Protein AF-A0A9P5JI64-F1 (afdb_monomer)

Solvent-accessible surface area (backbone atoms only — not comparable to full-atom values): 12192 Å² total; per-residue (Å²): 131,84,79,84,71,56,68,50,26,42,29,30,73,53,64,58,86,92,55,65,43,79,38,39,50,39,32,18,35,54,42,48,45,65,72,21,64,36,92,58,79,71,42,67,37,58,53,56,39,87,81,31,90,75,58,47,67,20,29,34,32,47,73,89,44,74,39,49,44,39,65,60,29,49,53,52,31,36,77,68,73,56,31,50,78,46,64,72,90,58,50,76,67,54,51,51,50,37,50,52,51,49,52,52,52,52,53,52,47,51,53,52,50,45,46,46,45,66,76,36,28,60,50,65,40,64,64,46,77,89,68,57,70,49,74,59,61,76,50,60,70,72,59,16,52,52,51,37,54,51,52,33,49,61,55,59,73,39,27,83,87,65,55,62,81,52,57,70,69,57,55,49,50,53,47,48,52,52,50,53,52,49,50,63,68,45,65,88,55,93,42,84,57,100,52,90,65,70,38,65,50,47,22,48,54,47,5,45,52,41,17,59,72,50,47,86,122

Sequence (217 aa):
MLVQYATPTIVRFDNDPHHFGTSVYVNRLEALLAFSNSSHELGSQPGNPKTSPRGKLPYIKLGQEMIPDSLFGYEELIRRDLASELDVGLFAKELGISRAITSLVEEIYLHFVIERFIHFWLVILVLSRANSRYACLLLWLPLRMIIASYVYRLILSRRCALDLERPADEIDSVRRTALDALATWVGHKTHLLAGDPPTRVDTIVFGLIATVHADPR

Mean predicted aligned error: 6.78 Å

Secondary structure (DSSP, 8-state):
----PPPPEEEES-S-TTS--S-HHHHHHHHHHHHTT-SS--EEEE--GGGSTTS-S-EEEETTEEEESHHHHHHHHHHTTSS--SSTT--HHHHHHHHHHHHHHHHHHHHHHHIIIIISHHIIIII--SS--SGGGGS-HHHHHHHHHHHHHHHHTTGGGGTTTS-HHHHHHHHHHHHHHHHHHHTT-SSSSS-SS--HHHHHHHHHHHHHHHS--

Structure (mmCIF, N/CA/C/O backbone):
data_AF-A0A9P5JI64-F1
#
_entry.id   AF-A0A9P5JI64-F1
#
loop_
_atom_site.group_PDB
_atom_site.id
_atom_site.type_symbol
_atom_site.label_atom_id
_atom_site.label_alt_id
_atom_site.label_comp_id
_atom_site.label_asym_id
_atom_site.label_entity_id
_atom_site.label_seq_id
_atom_site.pdbx_PDB_ins_code
_atom_site.Cartn_x
_atom_site.Cartn_y
_atom_site.Cartn_z
_atom_site.occupancy
_atom_site.B_iso_or_equiv
_atom_site.auth_seq_id
_atom_site.auth_comp_id
_atom_site.auth_asym_id
_atom_site.auth_atom_id
_atom_site.pdbx_PDB_model_num
ATOM 1 N N . MET A 1 1 ? -13.043 16.145 29.505 1.00 36.03 1 MET A N 1
ATOM 2 C CA . MET A 1 1 ? -12.734 17.191 28.507 1.00 36.03 1 MET A CA 1
ATOM 3 C C . MET A 1 1 ? -12.461 16.475 27.199 1.00 36.03 1 MET A C 1
ATOM 5 O O . MET A 1 1 ? -11.439 15.812 27.115 1.00 36.03 1 MET A O 1
ATOM 9 N N . LEU A 1 2 ? -13.388 16.516 26.240 1.00 45.06 2 LEU A N 1
ATOM 10 C CA . LEU A 1 2 ? -13.117 16.013 24.892 1.00 45.06 2 LEU A CA 1
ATOM 11 C C . LEU A 1 2 ? -12.136 16.991 24.244 1.00 45.06 2 LEU A C 1
ATOM 13 O O . LEU A 1 2 ? -12.458 18.168 24.083 1.00 45.06 2 LEU A O 1
ATOM 17 N N . VAL A 1 3 ? -10.914 16.536 23.973 1.00 52.34 3 VAL A N 1
ATOM 18 C CA . VAL A 1 3 ? -9.940 17.315 23.209 1.00 52.34 3 VAL A CA 1
ATOM 19 C C . VAL A 1 3 ? -10.525 17.467 21.811 1.00 52.34 3 VAL A C 1
ATOM 21 O O . VAL A 1 3 ? -10.735 16.483 21.110 1.00 52.34 3 VAL A O 1
ATOM 24 N N . GLN A 1 4 ? -10.862 18.696 21.431 1.00 56.56 4 GLN A N 1
ATOM 25 C CA . GLN A 1 4 ? -11.403 18.989 20.111 1.00 56.56 4 GLN A CA 1
ATOM 26 C C . GLN A 1 4 ? -10.239 18.923 19.115 1.00 56.56 4 GLN A C 1
ATOM 28 O O . GLN A 1 4 ? -9.517 19.900 18.912 1.00 56.56 4 GLN A O 1
ATOM 33 N N . TYR A 1 5 ? -9.979 17.732 18.578 1.00 61.91 5 TYR A N 1
ATOM 34 C CA . TYR A 1 5 ? -8.938 17.538 17.577 1.00 61.91 5 TYR A CA 1
ATOM 35 C C . TYR A 1 5 ? -9.346 18.206 16.260 1.00 61.91 5 TYR A C 1
ATOM 37 O O . TYR A 1 5 ? -10.514 18.206 15.874 1.00 61.91 5 TYR A O 1
ATOM 45 N N . ALA A 1 6 ? -8.367 18.796 15.572 1.00 73.31 6 ALA A N 1
ATOM 46 C CA . ALA A 1 6 ? -8.560 19.264 14.205 1.00 73.31 6 ALA A CA 1
ATOM 47 C C . ALA A 1 6 ? -8.927 18.081 13.299 1.00 73.31 6 ALA A C 1
ATOM 49 O O . ALA A 1 6 ? -8.449 16.969 13.516 1.00 73.31 6 ALA A O 1
ATOM 50 N N . THR A 1 7 ? -9.727 18.323 12.264 1.00 81.50 7 THR A N 1
ATOM 51 C CA . THR A 1 7 ? -10.146 17.282 11.322 1.00 81.50 7 THR A CA 1
ATOM 52 C C . THR A 1 7 ? -8.931 16.588 10.685 1.00 81.50 7 THR A C 1
ATOM 54 O O . THR A 1 7 ? -8.093 17.270 10.076 1.00 81.50 7 THR A O 1
ATOM 57 N N . PRO A 1 8 ? -8.800 15.252 10.799 1.00 85.75 8 PRO A N 1
ATOM 58 C CA . PRO A 1 8 ? -7.698 14.528 10.183 1.00 85.75 8 PRO A CA 1
ATOM 59 C C . PRO A 1 8 ? -7.769 14.654 8.658 1.00 85.75 8 PRO A C 1
ATOM 61 O O . PRO A 1 8 ? -8.797 14.399 8.034 1.00 85.75 8 PRO A O 1
ATOM 64 N N . THR A 1 9 ? -6.656 15.068 8.055 1.00 89.00 9 THR A N 1
ATOM 65 C CA . THR A 1 9 ? -6.532 15.226 6.601 1.00 89.00 9 THR A CA 1
ATOM 66 C C . THR A 1 9 ? -5.523 14.229 6.053 1.00 89.00 9 THR A C 1
ATOM 68 O O . THR A 1 9 ? -4.343 14.268 6.411 1.00 89.00 9 THR A O 1
ATOM 71 N N . ILE A 1 10 ? -5.958 13.365 5.144 1.00 88.75 10 ILE A N 1
ATOM 72 C CA . ILE A 1 10 ? -5.099 12.409 4.451 1.00 88.75 10 ILE A CA 1
ATOM 73 C C . ILE A 1 10 ? -4.315 13.145 3.369 1.00 88.75 10 ILE A C 1
ATOM 75 O O . ILE A 1 10 ? -4.868 13.886 2.556 1.00 88.75 10 ILE A O 1
ATOM 79 N N . VAL A 1 11 ? -3.004 12.927 3.342 1.00 88.94 11 VAL A N 1
ATOM 80 C CA . VAL A 1 11 ? -2.136 13.441 2.287 1.00 88.94 11 VAL A CA 1
ATOM 81 C C . VAL A 1 11 ? -1.754 12.321 1.341 1.00 88.94 11 VAL A C 1
ATOM 83 O O . VAL A 1 11 ? -1.116 11.344 1.740 1.00 88.94 11 VAL A O 1
ATOM 86 N N . ARG A 1 12 ? -2.109 12.484 0.068 1.00 86.56 12 ARG A N 1
ATOM 87 C CA . ARG A 1 12 ? -1.961 11.454 -0.967 1.00 86.56 12 ARG A CA 1
ATOM 88 C C . ARG A 1 12 ? -1.448 12.038 -2.286 1.00 86.56 12 ARG A C 1
ATOM 90 O O . ARG A 1 12 ? -1.080 13.206 -2.353 1.00 86.56 12 ARG A O 1
ATOM 97 N N . PHE A 1 13 ? -1.334 11.204 -3.320 1.00 78.50 13 PHE A N 1
ATOM 98 C CA . PHE A 1 13 ? -0.768 11.620 -4.612 1.00 78.50 13 PHE A CA 1
ATOM 99 C C . PHE A 1 13 ? -1.729 12.461 -5.466 1.00 78.50 13 PHE A C 1
ATOM 101 O O . PHE A 1 13 ? -1.265 13.316 -6.215 1.00 78.50 13 PHE A O 1
ATOM 108 N N . ASP A 1 14 ? -3.036 12.221 -5.348 1.00 74.06 14 ASP A N 1
ATOM 109 C CA . ASP A 1 14 ? -4.088 12.849 -6.156 1.00 74.06 14 ASP A CA 1
ATOM 110 C C . ASP A 1 14 ? -5.025 13.685 -5.266 1.00 74.06 14 ASP A C 1
ATOM 112 O O . ASP A 1 14 ? -5.205 13.389 -4.087 1.00 74.06 14 ASP A O 1
ATOM 116 N N . ASN A 1 15 ? -5.648 14.722 -5.810 1.00 68.75 15 ASN A N 1
ATOM 117 C CA . ASN A 1 15 ? -6.584 15.574 -5.086 1.00 68.75 15 ASN A CA 1
ATOM 118 C C . ASN A 1 15 ? -8.028 15.041 -5.096 1.00 68.75 15 ASN A C 1
ATOM 120 O O . ASN A 1 15 ? -8.810 15.479 -4.270 1.00 68.75 15 ASN A O 1
ATOM 124 N N . ASP A 1 16 ? -8.401 14.111 -5.986 1.00 73.50 16 ASP A N 1
ATOM 125 C CA . ASP A 1 16 ? -9.816 13.716 -6.143 1.00 73.50 16 ASP A CA 1
ATOM 126 C C . ASP A 1 16 ? -10.286 12.579 -5.202 1.00 73.50 16 ASP A C 1
ATOM 128 O O . ASP A 1 16 ? -10.061 11.400 -5.515 1.00 73.50 16 ASP A O 1
ATOM 132 N N . PRO A 1 17 ? -10.955 12.877 -4.072 1.00 67.38 17 PRO A N 1
ATOM 133 C CA . PRO A 1 17 ? -11.305 11.882 -3.056 1.00 67.38 17 PRO A CA 1
ATOM 134 C C . PRO 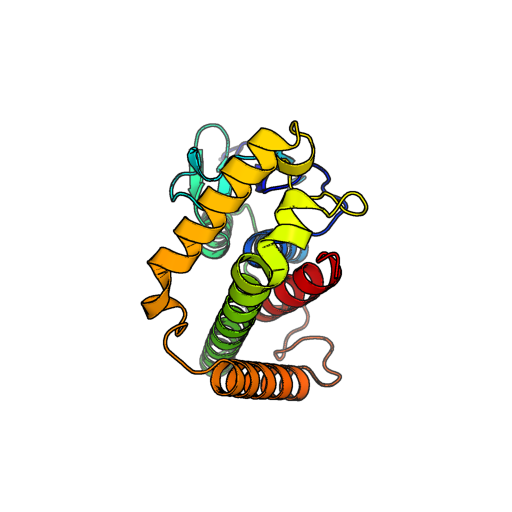A 1 17 ? -12.247 10.777 -3.562 1.00 67.38 17 PRO A C 1
ATOM 136 O O . PRO A 1 17 ? -12.376 9.754 -2.899 1.00 67.38 17 PRO A O 1
ATOM 139 N N . HIS A 1 18 ? -12.881 10.945 -4.726 1.00 72.38 18 HIS A N 1
ATOM 140 C CA . HIS A 1 18 ? -13.782 9.950 -5.310 1.00 72.38 18 HIS A CA 1
ATOM 141 C C . HIS A 1 18 ? -13.063 8.892 -6.156 1.00 72.38 18 HIS A C 1
ATOM 143 O O . HIS A 1 18 ? -13.690 7.930 -6.601 1.00 72.38 18 HIS A O 1
ATOM 149 N N . HIS A 1 19 ? -11.753 9.037 -6.363 1.00 77.31 19 HIS A N 1
ATOM 150 C CA . HIS A 1 19 ? -10.946 8.098 -7.130 1.00 77.31 19 HIS A CA 1
ATOM 151 C C . HIS A 1 19 ? -9.886 7.409 -6.271 1.00 77.31 19 HIS A C 1
ATOM 153 O O . HIS A 1 19 ? -9.184 8.037 -5.473 1.00 77.31 19 HIS A O 1
ATOM 159 N N . PHE A 1 20 ? -9.714 6.108 -6.520 1.00 82.88 20 PHE A N 1
ATOM 160 C CA . PHE A 1 20 ? -8.633 5.326 -5.932 1.00 82.88 20 PHE A CA 1
ATOM 161 C C . PHE A 1 20 ? -7.272 5.763 -6.477 1.00 82.88 20 PHE A C 1
ATOM 163 O O . PHE A 1 20 ? -7.077 5.943 -7.686 1.00 82.88 20 PHE A O 1
ATOM 170 N N . GLY A 1 21 ? -6.305 5.903 -5.576 1.00 78.81 21 GLY A N 1
ATOM 171 C CA . GLY A 1 21 ? -4.933 6.242 -5.913 1.00 78.81 21 GLY A CA 1
ATOM 172 C C . GLY A 1 21 ? -4.168 5.071 -6.533 1.00 78.81 21 GLY A C 1
ATOM 173 O O . GLY A 1 21 ? -4.565 3.910 -6.473 1.00 78.81 21 GLY A O 1
ATOM 174 N N . THR A 1 22 ? -2.990 5.371 -7.079 1.00 80.06 22 THR A N 1
ATOM 175 C CA . THR A 1 22 ? -2.076 4.363 -7.648 1.00 80.06 22 THR A CA 1
ATOM 176 C C . THR A 1 22 ? -1.164 3.710 -6.597 1.00 80.06 22 THR A C 1
ATOM 178 O O . THR A 1 22 ? -0.186 3.051 -6.955 1.00 80.06 22 THR A O 1
ATOM 181 N N . SER A 1 23 ? -1.404 3.954 -5.306 1.00 87.44 23 SER A N 1
ATOM 182 C CA . SER A 1 23 ? -0.599 3.443 -4.192 1.00 87.44 23 SER A CA 1
ATOM 183 C C . SER A 1 23 ? -1.468 2.604 -3.270 1.00 87.44 23 SER A C 1
ATOM 185 O O . SER A 1 23 ? -2.443 3.108 -2.709 1.00 87.44 23 SER A O 1
ATOM 187 N N . VAL A 1 24 ? -1.047 1.359 -3.042 1.00 92.88 24 VAL A N 1
ATOM 188 C CA . VAL A 1 24 ? -1.751 0.416 -2.165 1.00 92.88 24 VAL A CA 1
ATOM 189 C C . VAL A 1 24 ? -1.895 0.967 -0.756 1.00 92.88 24 VAL A C 1
ATOM 191 O O . VAL A 1 24 ? -2.956 0.845 -0.158 1.00 92.88 24 VAL A O 1
ATOM 194 N N . TYR A 1 25 ? -0.868 1.643 -0.245 1.00 93.31 25 TYR A N 1
ATOM 195 C CA . TYR A 1 25 ? -0.891 2.203 1.104 1.00 93.31 25 TYR A CA 1
ATOM 196 C C . TYR A 1 25 ? -1.870 3.372 1.250 1.00 93.31 25 TYR A C 1
ATOM 198 O O . TYR A 1 25 ? -2.452 3.537 2.318 1.00 93.31 25 TYR A O 1
ATOM 206 N N . VAL A 1 26 ? -2.073 4.169 0.190 1.00 91.12 26 VAL A N 1
ATOM 207 C CA . VAL A 1 26 ? -3.071 5.256 0.192 1.00 91.12 26 VAL A CA 1
AT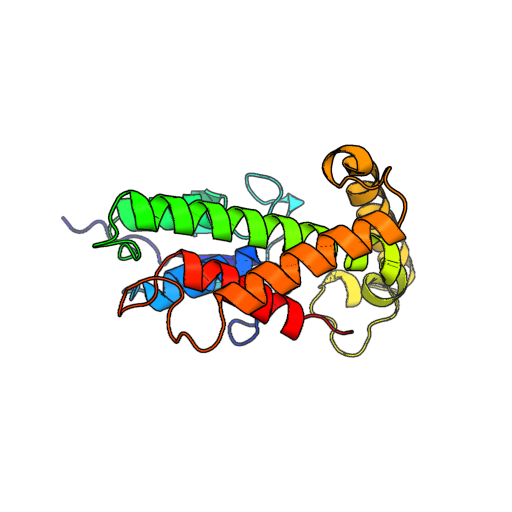OM 208 C C . VAL A 1 26 ? -4.465 4.653 0.278 1.00 91.12 26 VAL A C 1
ATOM 210 O O . VAL A 1 26 ? -5.195 4.952 1.216 1.00 91.12 26 VAL 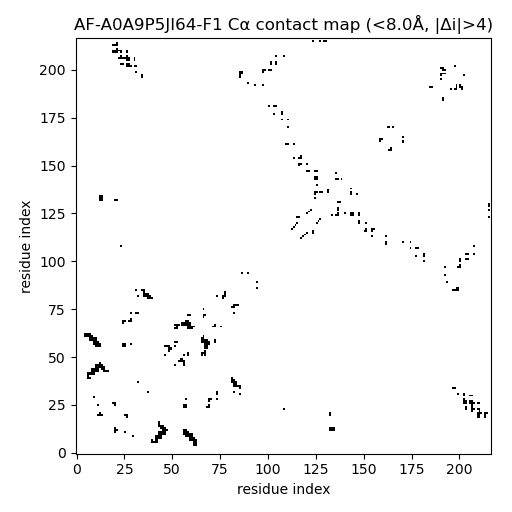A O 1
ATOM 213 N N . ASN A 1 27 ? -4.781 3.742 -0.644 1.00 91.94 27 ASN A N 1
ATOM 214 C CA . ASN A 1 27 ? -6.093 3.100 -0.703 1.00 91.94 27 ASN A CA 1
ATOM 215 C C . ASN A 1 27 ? -6.375 2.279 0.566 1.00 91.94 27 ASN A C 1
ATOM 217 O O . ASN A 1 27 ? -7.501 2.260 1.050 1.00 91.94 27 ASN A O 1
ATOM 221 N N . ARG A 1 28 ? -5.344 1.644 1.145 1.00 94.44 28 ARG A N 1
ATOM 222 C CA . ARG A 1 28 ? -5.436 0.958 2.440 1.00 94.44 28 ARG A CA 1
ATOM 223 C C . ARG A 1 28 ? -5.835 1.923 3.551 1.00 94.44 28 ARG A C 1
ATOM 225 O O . ARG A 1 28 ? -6.732 1.600 4.315 1.00 94.44 28 ARG A O 1
ATOM 232 N N . LEU A 1 29 ? -5.168 3.074 3.670 1.00 92.62 29 LEU A N 1
ATOM 233 C CA . LEU A 1 29 ? -5.477 4.047 4.720 1.00 92.62 29 LEU A CA 1
ATOM 234 C C . LEU A 1 29 ? -6.892 4.615 4.566 1.00 92.62 29 LEU A C 1
ATOM 236 O O . LEU A 1 29 ? -7.616 4.707 5.549 1.00 92.62 29 LEU A O 1
ATOM 240 N N . GLU A 1 30 ? -7.292 4.959 3.343 1.00 90.25 30 GLU A N 1
ATOM 241 C CA . GLU A 1 30 ? -8.653 5.425 3.062 1.00 90.25 30 GLU A CA 1
ATOM 242 C C . GLU A 1 30 ? -9.693 4.360 3.445 1.00 90.25 30 GLU A C 1
ATOM 244 O O . GLU A 1 30 ? -10.667 4.678 4.122 1.00 90.25 30 GLU A O 1
ATOM 249 N N . ALA A 1 31 ? -9.450 3.088 3.108 1.00 91.50 31 ALA A N 1
ATOM 250 C CA . ALA A 1 31 ? -10.330 1.981 3.479 1.00 91.50 31 ALA A CA 1
ATOM 251 C C . ALA A 1 31 ? -10.363 1.716 4.995 1.00 91.50 31 ALA A C 1
ATOM 253 O O . ALA A 1 31 ? -11.441 1.516 5.546 1.00 91.50 31 ALA A O 1
ATOM 254 N N . LEU A 1 32 ? -9.211 1.755 5.680 1.00 92.56 32 LEU A N 1
ATOM 255 C CA . LEU A 1 32 ? -9.132 1.639 7.144 1.00 92.56 32 LEU A CA 1
ATOM 256 C C . LEU A 1 32 ? -10.035 2.673 7.814 1.00 92.56 32 LEU A C 1
ATOM 258 O O . LEU A 1 32 ? -10.818 2.338 8.696 1.00 92.56 32 LEU A O 1
ATOM 262 N N . LEU A 1 33 ? -9.955 3.923 7.362 1.00 89.88 33 LEU A N 1
ATOM 263 C CA . LEU A 1 33 ? -10.722 5.007 7.956 1.00 89.88 33 LEU A CA 1
ATOM 264 C C . LEU A 1 33 ? -12.209 4.916 7.605 1.00 89.88 33 LEU A C 1
ATOM 266 O O . LEU A 1 33 ? -13.042 5.038 8.503 1.00 89.88 33 LEU A O 1
ATOM 270 N N . ALA A 1 34 ? -12.535 4.599 6.348 1.00 88.31 34 ALA A N 1
ATOM 271 C CA . ALA A 1 34 ? -13.909 4.392 5.902 1.00 88.31 34 ALA A CA 1
ATOM 272 C C . ALA A 1 34 ? -14.617 3.273 6.684 1.00 88.31 34 ALA A C 1
ATOM 274 O O . ALA A 1 34 ? -15.764 3.442 7.087 1.00 88.31 34 ALA A O 1
ATOM 275 N N . PHE A 1 35 ? -13.939 2.152 6.943 1.00 88.69 35 PHE A N 1
ATOM 276 C CA . PHE A 1 35 ? -14.519 1.038 7.700 1.00 88.69 35 PHE A CA 1
ATOM 277 C C . PHE A 1 35 ? -14.518 1.266 9.212 1.00 88.69 35 PHE A C 1
ATOM 279 O O . PHE A 1 35 ? -15.343 0.693 9.917 1.00 88.69 35 PHE A O 1
ATOM 286 N N . SER A 1 36 ? -13.638 2.128 9.727 1.00 87.38 36 SER A N 1
ATOM 287 C CA . SER A 1 36 ? -13.554 2.424 11.162 1.00 87.38 36 SER A CA 1
ATOM 288 C C . SER A 1 36 ? -14.683 3.315 11.701 1.00 87.38 36 SER A C 1
ATOM 290 O O . SER A 1 36 ? -14.635 3.698 12.874 1.00 87.38 36 SER A O 1
ATOM 292 N N . ASN A 1 37 ? -15.682 3.658 10.870 1.00 70.12 37 ASN A N 1
ATOM 293 C CA . ASN A 1 37 ? -16.750 4.613 11.185 1.00 70.12 37 ASN A CA 1
ATOM 294 C C . ASN A 1 37 ? -16.194 5.903 11.812 1.00 70.12 37 ASN A C 1
ATOM 296 O O . ASN A 1 37 ? -16.721 6.388 12.815 1.00 70.12 37 ASN A O 1
ATOM 300 N N . SER A 1 38 ? -15.097 6.441 11.260 1.00 65.00 38 SER A N 1
ATOM 301 C CA . SER A 1 38 ? -14.500 7.671 11.780 1.00 65.00 38 SER A CA 1
ATOM 302 C C . SER A 1 38 ? -15.558 8.774 11.796 1.00 65.00 38 SER A C 1
ATOM 304 O O . SER A 1 38 ? -16.123 9.118 10.758 1.00 65.00 38 SER A O 1
ATOM 306 N N . SER A 1 39 ? -15.820 9.340 12.970 1.00 53.34 39 SER A N 1
ATOM 307 C CA . SER A 1 39 ? -16.858 10.348 13.235 1.00 53.34 39 SER A CA 1
ATOM 308 C C . SER A 1 39 ? -16.583 11.717 12.592 1.00 53.34 39 SER A C 1
ATOM 310 O O . SER A 1 39 ? -17.272 12.700 12.872 1.00 53.34 39 SER A O 1
ATOM 312 N N . HIS A 1 40 ? -15.558 11.812 11.746 1.00 57.91 40 HIS A N 1
ATOM 313 C CA . HIS A 1 40 ? -15.064 13.044 11.151 1.00 57.91 40 HIS A CA 1
ATOM 314 C C . HIS A 1 40 ? -15.029 12.926 9.629 1.00 57.91 40 HIS A C 1
ATOM 316 O O . HIS A 1 40 ? -14.577 11.917 9.090 1.00 57.91 40 HIS A O 1
ATOM 322 N N . GLU A 1 41 ? -15.471 13.981 8.938 1.00 64.31 41 GLU A N 1
ATOM 323 C CA . GLU A 1 41 ? -15.280 14.115 7.493 1.00 64.31 41 GLU A CA 1
ATOM 324 C C . GLU A 1 41 ? -13.779 14.128 7.195 1.00 64.31 41 GLU A C 1
ATOM 326 O O . GLU A 1 41 ? -13.068 15.058 7.567 1.00 64.31 41 GLU A O 1
ATOM 331 N N . LEU A 1 42 ? -13.271 13.075 6.562 1.00 71.69 42 LEU A N 1
ATOM 332 C CA . LEU A 1 42 ? -11.857 12.989 6.221 1.00 71.69 42 LEU A CA 1
ATOM 333 C C . LEU A 1 42 ? -11.543 14.000 5.120 1.00 71.69 42 LEU A C 1
ATOM 335 O O . LEU A 1 42 ? -12.043 13.900 4.000 1.00 71.69 42 LEU A O 1
ATOM 339 N N . GLY A 1 43 ? -10.670 14.956 5.428 1.00 76.06 43 GLY A N 1
ATOM 340 C CA . GLY A 1 43 ? -10.089 15.810 4.401 1.00 76.06 43 GLY A CA 1
ATOM 341 C C . GLY A 1 43 ? -9.118 15.006 3.536 1.00 76.06 43 GLY A C 1
ATOM 342 O O . GLY A 1 43 ? -8.414 14.127 4.036 1.00 76.06 43 GLY A O 1
ATOM 343 N N . SER A 1 44 ? -9.010 15.346 2.254 1.00 81.19 44 SER A N 1
ATOM 344 C CA . SER A 1 44 ? -7.951 14.844 1.378 1.00 81.19 44 SER A CA 1
ATOM 345 C C . SER A 1 44 ? -7.213 16.013 0.740 1.00 81.19 44 SER A C 1
ATOM 347 O O . SER A 1 44 ? -7.826 17.013 0.372 1.00 81.19 44 SER A O 1
ATOM 349 N N . GLN A 1 45 ? -5.889 15.909 0.640 1.00 85.06 45 GLN A N 1
ATOM 350 C CA . GLN A 1 45 ? -5.074 16.888 -0.074 1.00 85.06 45 GLN A CA 1
ATOM 351 C C . GLN A 1 45 ? -3.914 16.216 -0.824 1.00 85.06 45 GLN A C 1
ATOM 353 O O . GLN A 1 45 ? -3.336 15.233 -0.338 1.00 85.06 45 GLN A O 1
ATOM 358 N N . PRO A 1 46 ? -3.502 16.766 -1.978 1.00 83.81 46 PRO A N 1
ATOM 359 C CA . PRO A 1 46 ? -2.320 16.311 -2.681 1.00 83.81 46 PRO A CA 1
ATOM 360 C C . PRO A 1 46 ? -1.067 16.688 -1.885 1.00 83.81 46 PRO A C 1
ATOM 362 O O . PRO A 1 46 ? -0.962 17.770 -1.304 1.00 83.81 46 PRO A O 1
ATOM 365 N N . GLY A 1 47 ? -0.081 15.797 -1.875 1.00 83.12 47 GLY A N 1
ATOM 366 C CA . GLY A 1 47 ? 1.201 16.023 -1.223 1.00 83.12 47 GLY A CA 1
ATOM 367 C C . GLY A 1 47 ? 2.390 15.595 -2.060 1.00 83.12 47 GLY A C 1
ATOM 368 O O . GLY A 1 47 ? 2.286 14.838 -3.022 1.00 83.12 47 GLY A O 1
ATOM 369 N N . ASN A 1 48 ? 3.562 16.072 -1.649 1.00 81.44 48 ASN A N 1
ATOM 370 C CA . ASN A 1 48 ? 4.832 15.701 -2.251 1.00 81.44 48 ASN A CA 1
ATOM 371 C C . ASN A 1 48 ? 5.570 14.716 -1.329 1.00 81.44 48 ASN A C 1
ATOM 373 O O . ASN A 1 48 ? 5.826 15.058 -0.171 1.00 81.44 48 ASN A O 1
ATOM 377 N N . PRO A 1 49 ? 5.980 13.526 -1.812 1.00 82.44 49 PRO A N 1
ATOM 378 C CA . PRO A 1 49 ? 6.787 12.604 -1.020 1.00 82.44 49 PRO A CA 1
ATOM 379 C C . PRO A 1 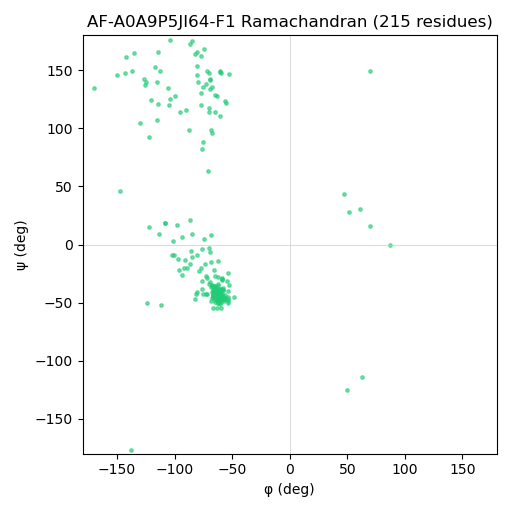49 ? 8.043 13.259 -0.431 1.00 82.44 49 PRO A C 1
ATOM 381 O O . PRO A 1 49 ? 8.390 12.962 0.705 1.00 82.44 49 PRO A O 1
ATOM 384 N N . LYS A 1 50 ? 8.685 14.207 -1.132 1.00 81.75 50 LYS A N 1
ATOM 385 C CA . LYS A 1 50 ? 9.893 14.902 -0.642 1.00 81.75 50 LYS A CA 1
ATOM 386 C C . LYS A 1 50 ? 9.668 15.720 0.630 1.00 81.75 50 LYS A C 1
ATOM 388 O O . LYS A 1 50 ? 10.611 15.913 1.384 1.00 81.75 50 LYS A O 1
ATOM 393 N N . THR A 1 51 ? 8.450 16.209 0.849 1.00 84.50 51 THR A N 1
ATOM 394 C CA . THR A 1 51 ? 8.087 17.012 2.028 1.00 84.50 51 THR A CA 1
ATOM 395 C C . THR A 1 51 ? 7.348 16.189 3.080 1.00 84.50 51 THR A C 1
ATOM 397 O O . THR A 1 51 ? 6.879 16.742 4.069 1.00 84.50 51 THR A O 1
ATOM 400 N N . SER A 1 52 ? 7.182 14.883 2.857 1.00 87.50 52 SER A N 1
ATOM 401 C CA . SER A 1 52 ? 6.548 13.988 3.825 1.00 87.50 52 SER A CA 1
ATOM 402 C C . SER A 1 52 ? 7.541 13.577 4.923 1.00 87.50 52 SER A C 1
ATOM 404 O O . SER A 1 52 ? 8.742 13.496 4.648 1.00 87.50 52 SER A O 1
ATOM 406 N N . PRO A 1 53 ? 7.076 13.225 6.137 1.00 85.12 53 PRO A N 1
ATOM 407 C CA . PRO A 1 53 ? 7.966 12.947 7.272 1.00 85.12 53 PRO A CA 1
ATOM 408 C C . PRO A 1 53 ? 8.971 11.811 7.036 1.00 85.12 53 PRO A C 1
ATOM 410 O O . PRO A 1 53 ? 10.052 11.806 7.616 1.00 85.12 53 PRO A O 1
ATOM 413 N N . ARG A 1 54 ? 8.614 10.829 6.194 1.00 87.75 54 ARG A N 1
ATOM 414 C CA . ARG A 1 54 ? 9.442 9.646 5.885 1.00 87.75 54 ARG A CA 1
ATOM 415 C C . ARG A 1 54 ? 9.763 9.487 4.399 1.00 87.75 54 ARG A C 1
ATOM 417 O O . ARG A 1 54 ? 10.156 8.405 3.966 1.00 87.75 54 ARG A O 1
ATOM 424 N N . GLY A 1 55 ? 9.553 10.523 3.591 1.00 84.25 55 GLY A N 1
ATOM 425 C CA . GLY A 1 55 ? 9.753 10.414 2.144 1.00 84.25 55 GLY A CA 1
ATOM 426 C C . GLY A 1 55 ? 8.714 9.537 1.422 1.00 84.25 55 GLY A C 1
ATOM 427 O O . GLY A 1 55 ? 8.975 9.092 0.304 1.00 84.25 55 GLY A O 1
ATOM 428 N N . LYS A 1 56 ? 7.573 9.229 2.055 1.00 85.56 56 LYS A N 1
ATOM 429 C CA . LYS A 1 56 ? 6.523 8.328 1.559 1.00 85.56 56 LYS A CA 1
ATOM 430 C C . LYS A 1 56 ? 5.128 8.908 1.809 1.00 85.56 56 LYS A C 1
ATOM 432 O O . LYS A 1 56 ? 4.904 9.601 2.797 1.00 85.56 56 LYS A O 1
ATOM 437 N N . LEU A 1 57 ? 4.200 8.571 0.916 1.00 88.19 57 LEU A N 1
ATOM 438 C CA . LEU A 1 57 ? 2.763 8.806 1.069 1.00 88.19 57 LEU A CA 1
ATOM 439 C C . LEU A 1 57 ? 2.047 7.446 1.218 1.00 88.19 57 LEU A C 1
ATOM 441 O O . LEU A 1 57 ? 2.512 6.469 0.619 1.00 88.19 57 LEU A O 1
ATOM 445 N N . PRO A 1 58 ? 0.926 7.366 1.952 1.00 91.75 58 PRO A N 1
ATOM 446 C CA . PRO A 1 58 ? 0.236 8.474 2.612 1.00 91.75 58 PRO A CA 1
ATOM 447 C C . PRO A 1 58 ? 0.869 8.885 3.950 1.00 91.75 58 PRO A C 1
ATOM 449 O O . PRO A 1 58 ? 1.676 8.159 4.533 1.00 91.75 58 PRO A O 1
ATOM 452 N N . TYR A 1 59 ? 0.469 10.059 4.433 1.00 92.25 59 TYR A N 1
ATOM 453 C CA . TYR A 1 59 ? 0.591 10.466 5.835 1.00 92.25 59 TYR A CA 1
ATOM 454 C C . TYR A 1 59 ? -0.650 11.273 6.234 1.00 92.25 59 TYR A C 1
ATOM 456 O O . TYR A 1 59 ? -1.375 11.766 5.368 1.00 92.25 59 TYR A O 1
ATOM 464 N N . ILE A 1 60 ? -0.897 11.406 7.531 1.00 91.62 60 ILE A N 1
ATOM 465 C CA . ILE A 1 60 ? -2.059 12.113 8.076 1.00 91.62 60 ILE A CA 1
ATOM 466 C C . ILE A 1 60 ? -1.592 13.453 8.635 1.00 91.62 60 ILE A C 1
ATOM 468 O O . ILE A 1 60 ? -0.582 13.514 9.338 1.00 91.62 60 ILE A O 1
ATOM 472 N N . LYS A 1 61 ? -2.314 14.532 8.332 1.00 91.31 61 LYS A N 1
ATOM 473 C CA . LYS A 1 61 ? -2.163 15.812 9.027 1.00 91.31 61 LYS A CA 1
ATOM 474 C C . LYS A 1 61 ? -3.254 15.973 10.069 1.00 91.31 61 LYS A C 1
ATOM 476 O O . LYS A 1 61 ? -4.435 15.886 9.737 1.00 91.31 61 LYS A O 1
ATOM 481 N N . LEU A 1 62 ? -2.845 16.270 11.296 1.00 89.25 62 LEU A N 1
ATOM 482 C CA . LEU A 1 62 ? -3.732 16.641 12.391 1.00 89.25 62 LEU A CA 1
ATOM 483 C C . LEU A 1 62 ? -3.302 18.023 12.898 1.00 89.25 62 LEU A C 1
ATOM 485 O O . LEU A 1 62 ? -2.369 18.160 13.689 1.00 89.25 62 LEU A O 1
ATOM 489 N N . GLY A 1 63 ? -3.919 19.077 12.360 1.00 86.69 63 GLY A N 1
ATOM 490 C CA . GLY A 1 63 ? -3.443 20.447 12.565 1.00 86.69 63 GLY A CA 1
ATOM 491 C C . GLY A 1 63 ? -2.035 20.650 11.988 1.00 86.69 63 GLY A C 1
ATOM 492 O O . GLY A 1 63 ? -1.850 20.593 10.774 1.00 86.69 63 GLY A O 1
ATOM 493 N N . GLN A 1 64 ? -1.048 20.896 12.856 1.00 86.69 64 GLN A N 1
ATOM 494 C CA . GLN A 1 64 ? 0.367 21.065 12.476 1.00 86.69 64 GLN A CA 1
ATOM 495 C C . GLN A 1 64 ? 1.166 19.753 12.504 1.00 86.69 64 GLN A C 1
ATOM 497 O O . GLN A 1 64 ? 2.281 19.693 11.987 1.00 86.69 64 GLN A O 1
ATOM 502 N N . GLU A 1 65 ? 0.621 18.701 13.112 1.00 91.44 65 GLU A N 1
ATOM 503 C CA . GLU A 1 65 ? 1.307 17.421 13.234 1.00 91.44 65 GLU A CA 1
ATOM 504 C C . GLU A 1 65 ? 1.205 16.620 11.934 1.00 91.44 65 GLU A C 1
ATOM 506 O O . GLU A 1 65 ? 0.150 16.571 11.298 1.00 91.44 65 GLU A O 1
ATOM 511 N N . MET A 1 66 ? 2.304 15.965 11.554 1.00 92.69 66 MET A N 1
ATOM 512 C CA . MET A 1 66 ? 2.358 15.058 10.411 1.00 92.69 66 MET A CA 1
ATOM 513 C C . MET A 1 66 ? 2.657 13.640 10.894 1.00 92.69 66 MET A C 1
ATOM 515 O O . MET A 1 66 ? 3.793 13.325 11.254 1.00 92.69 66 MET A O 1
ATOM 519 N N . ILE A 1 67 ? 1.647 12.777 10.864 1.00 92.31 67 ILE A N 1
ATOM 520 C CA . ILE A 1 67 ? 1.733 11.394 11.327 1.00 92.31 67 ILE A CA 1
ATOM 521 C C . ILE A 1 67 ? 2.037 10.498 10.117 1.00 92.31 67 ILE A C 1
ATOM 523 O O . ILE A 1 67 ? 1.225 10.430 9.191 1.00 92.31 67 ILE A O 1
ATOM 527 N N . PRO A 1 68 ? 3.212 9.847 10.060 1.00 91.69 68 PRO A N 1
ATOM 528 C CA . PRO A 1 68 ? 3.625 9.074 8.896 1.00 91.69 68 PRO A CA 1
ATOM 529 C C . PRO A 1 68 ? 2.932 7.713 8.808 1.00 91.69 68 PRO A C 1
ATOM 531 O O . PRO A 1 68 ? 2.540 7.156 9.827 1.00 91.69 68 PRO A O 1
ATOM 534 N N . ASP A 1 69 ? 2.981 7.127 7.606 1.00 87.38 69 ASP A N 1
ATOM 535 C CA . ASP A 1 69 ? 2.587 5.740 7.317 1.00 87.38 69 ASP A CA 1
ATOM 536 C C . ASP A 1 69 ? 1.073 5.488 7.417 1.00 87.38 69 ASP A C 1
ATOM 538 O O . ASP A 1 69 ? 0.354 6.115 8.190 1.00 87.38 69 ASP A O 1
ATOM 542 N N . SER A 1 70 ? 0.580 4.549 6.613 1.00 89.12 70 SER A N 1
ATOM 543 C CA . SER A 1 70 ? -0.818 4.127 6.650 1.00 89.12 70 SER A CA 1
ATOM 544 C C . SER A 1 70 ? -1.192 3.421 7.955 1.00 89.12 70 SER A C 1
ATOM 546 O O . SER A 1 70 ? -2.232 3.724 8.527 1.00 89.12 70 SER A O 1
ATOM 548 N N . LEU A 1 71 ? -0.369 2.488 8.447 1.00 91.50 71 LEU A N 1
ATOM 549 C CA . LEU A 1 71 ? -0.748 1.670 9.603 1.00 91.50 71 LEU A CA 1
ATOM 550 C C . LEU A 1 71 ? -0.482 2.415 10.910 1.00 91.50 71 LEU A C 1
ATOM 552 O O . LEU A 1 71 ? -1.360 2.497 11.760 1.00 91.50 71 LEU A O 1
ATOM 556 N N . PHE A 1 72 ? 0.704 3.015 11.034 1.00 92.88 72 PHE A N 1
ATOM 557 C CA . PHE A 1 72 ? 1.043 3.819 12.208 1.00 92.88 72 PHE A CA 1
ATOM 558 C C . PHE A 1 72 ? 0.124 5.039 12.337 1.00 92.88 72 PHE A C 1
ATOM 560 O O . PHE A 1 72 ? -0.323 5.350 13.438 1.00 92.88 72 PHE A O 1
ATOM 567 N N . GLY A 1 73 ? -0.198 5.699 11.216 1.00 91.38 73 GLY A N 1
ATOM 568 C CA . GLY A 1 73 ? -1.168 6.788 11.190 1.00 91.38 73 GLY A CA 1
ATOM 569 C C . GLY A 1 73 ? -2.537 6.363 11.710 1.00 91.38 73 GLY A C 1
ATOM 570 O O . GLY A 1 73 ? -3.100 7.034 12.569 1.00 91.38 73 GLY A O 1
ATOM 571 N N . TYR A 1 74 ? -3.041 5.224 11.244 1.00 92.94 74 TYR A N 1
ATOM 572 C CA . TYR A 1 74 ? -4.311 4.674 11.705 1.00 92.94 74 TYR A CA 1
ATOM 573 C C . TYR A 1 74 ? -4.291 4.282 13.195 1.00 92.94 74 TYR A C 1
ATOM 575 O O . TYR A 1 74 ? -5.202 4.642 13.935 1.00 92.94 74 TYR A O 1
ATOM 583 N N . GLU A 1 75 ? -3.227 3.630 13.672 1.00 93.62 75 GLU A N 1
ATOM 584 C CA . GLU A 1 75 ? -3.070 3.299 15.096 1.00 93.62 75 GLU A CA 1
ATOM 585 C C . GLU A 1 75 ? -3.047 4.538 15.991 1.00 93.62 75 GLU A C 1
ATOM 587 O O . GLU A 1 75 ? -3.606 4.523 17.086 1.00 93.62 75 GLU A O 1
ATOM 592 N N . GLU A 1 76 ? -2.414 5.619 15.541 1.00 92.62 76 GLU A N 1
ATOM 593 C CA . GLU A 1 76 ? -2.398 6.874 16.287 1.00 92.62 76 GLU A CA 1
ATOM 594 C C . GLU A 1 76 ? -3.790 7.514 16.357 1.00 92.62 76 GLU A C 1
ATOM 596 O O . GLU A 1 76 ? -4.154 8.071 17.392 1.00 92.62 76 GLU A O 1
ATOM 601 N N . LEU A 1 77 ? -4.598 7.389 15.301 1.00 90.81 77 LEU A N 1
ATOM 602 C CA . LEU A 1 77 ? -5.992 7.831 15.334 1.00 90.81 77 LEU A CA 1
ATOM 603 C C . LEU A 1 77 ? -6.839 6.995 16.298 1.00 90.81 77 LEU A C 1
ATOM 605 O O . LEU A 1 77 ? -7.634 7.575 17.032 1.00 90.81 77 LEU A O 1
ATOM 609 N N . ILE A 1 78 ? -6.624 5.677 16.374 1.00 92.31 78 ILE A N 1
ATOM 610 C CA . ILE A 1 78 ? -7.281 4.826 17.380 1.00 92.31 78 ILE A CA 1
ATOM 611 C C . ILE A 1 78 ? -6.899 5.272 18.797 1.00 92.31 78 ILE A C 1
ATOM 613 O O . ILE A 1 78 ? -7.770 5.466 19.640 1.00 92.31 78 ILE A O 1
ATOM 617 N N . ARG A 1 79 ? -5.605 5.499 19.070 1.00 92.44 79 ARG A N 1
ATOM 618 C CA . ARG A 1 79 ? -5.136 5.957 20.396 1.00 92.44 79 ARG A CA 1
ATOM 619 C C . ARG A 1 79 ? -5.753 7.290 20.822 1.00 92.44 79 ARG A C 1
ATOM 621 O O . ARG A 1 79 ? -5.868 7.545 22.018 1.00 92.44 79 ARG A O 1
ATOM 628 N N . ARG A 1 80 ? -6.111 8.138 19.856 1.00 89.69 80 ARG A N 1
ATOM 629 C CA . ARG A 1 80 ? -6.731 9.453 20.073 1.00 89.69 80 ARG A CA 1
ATOM 630 C C . ARG A 1 80 ? -8.258 9.423 20.031 1.00 89.69 80 ARG A C 1
ATOM 632 O O . ARG A 1 80 ? -8.857 10.492 20.090 1.00 89.69 80 ARG A O 1
ATOM 639 N N . ASP A 1 81 ? -8.865 8.239 19.941 1.00 88.50 81 ASP A N 1
ATOM 640 C CA . ASP A 1 81 ? -10.320 8.052 19.862 1.00 88.50 81 ASP A CA 1
ATOM 641 C C . ASP A 1 81 ? -10.949 8.719 18.618 1.00 88.50 81 ASP A C 1
ATOM 643 O O . ASP A 1 81 ? -12.082 9.191 18.627 1.00 88.50 81 ASP A O 1
ATOM 647 N N . LEU A 1 82 ? -10.180 8.789 17.523 1.00 87.56 82 LEU A N 1
ATOM 648 C CA . LEU A 1 82 ? -10.588 9.372 16.235 1.00 87.56 82 LEU A CA 1
ATOM 649 C C . LEU A 1 82 ? -10.955 8.308 15.185 1.00 87.56 82 LEU A C 1
ATOM 651 O O . LEU A 1 82 ? -11.448 8.649 14.109 1.00 87.56 82 LEU A O 1
ATOM 655 N N . ALA A 1 83 ? -10.694 7.032 15.474 1.00 90.00 83 ALA A N 1
ATOM 656 C CA . ALA A 1 83 ? -11.036 5.891 14.632 1.00 90.00 83 ALA A CA 1
ATOM 657 C C . ALA A 1 83 ? -11.282 4.645 15.496 1.00 90.00 83 ALA A C 1
ATOM 659 O O . ALA A 1 83 ? -10.611 4.449 16.509 1.00 90.00 83 ALA A O 1
ATOM 660 N N . SER A 1 84 ? -12.208 3.783 15.078 1.00 90.94 84 SER A N 1
ATOM 661 C CA . SER A 1 84 ? -12.457 2.497 15.745 1.00 90.94 84 SER A CA 1
ATOM 662 C C . SER A 1 84 ? -11.432 1.448 15.316 1.00 90.94 84 SER A C 1
ATOM 664 O O . SER A 1 84 ? -11.028 1.435 14.154 1.00 90.94 84 SER A O 1
ATOM 666 N N . GLU A 1 85 ? -11.051 0.540 16.216 1.00 91.81 85 GLU A N 1
ATOM 667 C CA . GLU A 1 85 ? -10.246 -0.645 15.882 1.00 91.81 85 GLU A CA 1
ATOM 668 C C . GLU A 1 85 ? -11.059 -1.640 15.033 1.00 91.81 85 GLU A C 1
ATOM 670 O O . GLU A 1 85 ? -12.200 -1.947 15.374 1.00 91.81 85 GLU A O 1
ATOM 675 N N . LEU A 1 86 ? -10.468 -2.158 13.949 1.00 91.31 86 LEU A N 1
ATOM 676 C CA . LEU A 1 86 ? -11.124 -3.108 13.036 1.00 91.31 86 LEU A CA 1
ATOM 677 C C . LEU A 1 86 ? -10.850 -4.575 13.371 1.00 91.31 86 LEU A C 1
ATOM 679 O O . LEU A 1 86 ? -11.670 -5.432 13.063 1.00 91.31 86 LEU A O 1
ATOM 683 N N . ASP A 1 87 ? -9.722 -4.886 14.011 1.00 90.88 87 ASP A N 1
ATOM 684 C CA . ASP A 1 87 ? -9.353 -6.274 14.335 1.00 90.88 87 ASP A CA 1
ATOM 685 C C . ASP A 1 87 ? -9.955 -6.749 15.680 1.00 90.88 87 ASP A C 1
ATOM 687 O O . ASP A 1 87 ? -9.466 -7.692 16.310 1.00 90.88 87 ASP A O 1
ATOM 691 N N . VAL A 1 88 ? -11.026 -6.096 16.150 1.00 88.19 88 VAL A N 1
ATOM 692 C CA . VAL A 1 88 ? -11.713 -6.455 17.399 1.00 88.19 88 VAL A CA 1
ATOM 693 C C . VAL A 1 88 ? -12.344 -7.841 17.267 1.00 88.19 88 VAL A C 1
ATOM 695 O O . VAL A 1 88 ? -13.098 -8.112 16.339 1.00 88.19 88 VAL A O 1
ATOM 698 N N . GLY A 1 89 ? -12.064 -8.721 18.230 1.00 85.19 89 GLY A N 1
ATOM 699 C CA . GLY A 1 89 ? -12.620 -10.079 18.261 1.00 85.19 89 GLY A CA 1
ATOM 700 C C . GLY A 1 89 ? -11.812 -11.122 17.485 1.00 85.19 89 GLY A C 1
ATOM 701 O O . GLY A 1 89 ? -12.173 -12.297 17.518 1.00 85.19 89 GLY A O 1
ATOM 702 N N . LEU A 1 90 ? -10.700 -10.736 16.848 1.00 89.12 90 LEU A N 1
ATOM 703 C CA . LEU A 1 90 ? -9.751 -11.689 16.274 1.00 89.12 90 LEU A CA 1
ATOM 704 C C . LEU A 1 90 ? -8.907 -12.347 17.376 1.00 89.12 90 LEU A C 1
ATOM 706 O O . LEU A 1 90 ? -8.389 -11.669 18.267 1.00 89.12 90 LEU A O 1
ATOM 710 N N . PHE A 1 91 ? -8.718 -13.668 17.306 1.00 89.50 91 PHE A N 1
ATOM 711 C CA . PHE A 1 91 ? -7.781 -14.367 18.182 1.00 89.50 91 PHE A CA 1
ATOM 712 C C . PHE A 1 91 ? -6.370 -14.349 17.579 1.00 89.50 91 PHE A C 1
ATOM 714 O O . PHE A 1 91 ? -6.130 -13.948 16.437 1.00 89.50 91 PHE A O 1
ATOM 721 N N . ALA A 1 92 ? -5.391 -14.813 18.360 1.00 92.62 92 ALA A N 1
ATOM 722 C CA . ALA A 1 92 ? -3.984 -14.822 17.958 1.00 92.62 92 ALA A CA 1
ATOM 723 C C . ALA A 1 92 ? -3.738 -15.533 16.612 1.00 92.62 92 ALA A C 1
ATOM 725 O O . ALA A 1 92 ? -2.841 -15.148 15.861 1.00 92.62 92 ALA A O 1
ATOM 726 N N . LYS A 1 93 ? -4.549 -16.549 16.285 1.00 92.62 93 LYS A N 1
ATOM 727 C CA . LYS A 1 93 ? -4.464 -17.268 15.011 1.00 92.62 93 LYS A CA 1
ATOM 728 C C . LYS A 1 93 ? -4.894 -16.385 13.839 1.00 92.62 93 LYS A C 1
ATOM 730 O O . LYS A 1 93 ? -4.165 -16.314 12.852 1.00 92.62 93 LYS A O 1
ATOM 735 N N . GLU A 1 94 ? -6.037 -15.710 13.933 1.00 92.25 94 GLU A N 1
ATOM 736 C CA . GLU A 1 94 ? -6.531 -14.816 12.883 1.00 92.25 94 GLU A CA 1
ATOM 737 C C . GLU A 1 94 ? -5.605 -13.614 12.695 1.00 92.25 94 GLU A C 1
ATOM 739 O O . GLU A 1 94 ? -5.320 -13.244 11.560 1.00 92.25 94 GLU A O 1
ATOM 744 N N . LEU A 1 95 ? -5.050 -13.065 13.780 1.00 92.06 95 LEU A N 1
ATOM 745 C CA . LEU A 1 95 ? -4.041 -12.002 13.709 1.00 92.06 95 LEU A CA 1
ATOM 746 C C . LEU A 1 95 ? -2.764 -12.469 12.993 1.00 92.06 95 LEU A C 1
ATOM 748 O O . LEU A 1 95 ? -2.211 -11.747 12.161 1.00 92.06 95 LEU A O 1
ATOM 752 N N . GLY A 1 96 ? -2.318 -13.701 13.258 1.00 94.56 96 GLY A N 1
ATOM 753 C CA . GLY A 1 96 ? -1.199 -14.312 12.538 1.00 94.56 96 GLY A CA 1
ATOM 754 C C . GLY A 1 96 ? -1.476 -14.455 11.038 1.00 94.56 96 GLY A C 1
ATOM 755 O O . GLY A 1 96 ? -0.633 -14.098 10.214 1.00 94.56 96 GLY A O 1
ATOM 756 N N . ILE A 1 97 ? -2.680 -14.907 10.675 1.00 94.38 97 ILE A N 1
ATOM 757 C CA . ILE A 1 97 ? -3.119 -15.022 9.276 1.00 94.38 97 ILE A CA 1
ATOM 758 C C . ILE A 1 97 ? -3.213 -13.635 8.620 1.00 94.38 97 ILE A C 1
ATOM 760 O O . ILE A 1 97 ? -2.700 -13.448 7.517 1.00 94.38 97 ILE A O 1
ATOM 764 N N . SER A 1 98 ? -3.792 -12.646 9.308 1.00 93.69 98 SER A N 1
ATOM 765 C CA . SER A 1 98 ? -3.871 -11.245 8.868 1.00 93.69 98 SER A CA 1
ATOM 766 C C . SER A 1 98 ? -2.488 -10.698 8.512 1.00 93.69 98 SER A C 1
ATOM 768 O O . SER A 1 98 ? -2.288 -10.114 7.439 1.00 93.69 98 SER A O 1
ATOM 770 N N . ARG A 1 99 ? -1.488 -10.959 9.367 1.00 95.44 99 ARG A N 1
ATOM 771 C CA . ARG A 1 99 ? -0.105 -10.548 9.112 1.00 95.44 99 ARG A CA 1
ATOM 772 C C . ARG A 1 99 ? 0.496 -11.257 7.900 1.00 95.44 99 ARG A C 1
ATOM 774 O O . ARG A 1 99 ? 1.119 -10.585 7.082 1.00 95.44 99 ARG A O 1
ATOM 781 N N . ALA A 1 100 ? 0.291 -12.567 7.767 1.00 96.12 100 ALA A N 1
ATOM 782 C CA . ALA A 1 100 ? 0.802 -13.341 6.636 1.00 96.12 100 ALA A CA 1
ATOM 783 C C . ALA A 1 100 ? 0.230 -12.851 5.295 1.00 96.12 100 ALA A C 1
ATOM 785 O O . ALA A 1 100 ? 0.985 -12.602 4.357 1.00 96.12 100 ALA A O 1
ATOM 786 N N . ILE A 1 101 ? -1.086 -12.626 5.225 1.00 95.62 101 ILE A N 1
ATOM 787 C CA . ILE A 1 101 ? -1.744 -12.092 4.023 1.00 95.62 101 ILE A CA 1
ATOM 788 C C . ILE A 1 101 ? -1.260 -10.672 3.733 1.00 95.62 101 ILE A C 1
ATOM 790 O O . ILE A 1 101 ? -0.977 -10.347 2.585 1.00 95.62 101 ILE A O 1
ATOM 794 N N . THR A 1 102 ? -1.117 -9.829 4.761 1.00 95.31 102 THR A N 1
ATOM 795 C CA . THR A 1 102 ? -0.573 -8.473 4.591 1.00 95.31 102 THR A CA 1
ATOM 796 C C . THR A 1 102 ? 0.814 -8.518 3.948 1.00 95.31 102 THR A C 1
ATOM 798 O O . THR A 1 102 ? 1.063 -7.777 3.002 1.00 95.31 102 THR A O 1
ATOM 801 N N . SER A 1 103 ? 1.699 -9.402 4.417 1.00 95.06 103 SER A N 1
ATOM 802 C CA . SER A 1 103 ? 3.036 -9.570 3.839 1.00 95.06 103 SER A CA 1
ATOM 803 C C . SER A 1 103 ? 2.991 -10.072 2.394 1.00 95.06 103 SER A C 1
ATOM 805 O O . SER A 1 103 ? 3.693 -9.518 1.553 1.00 95.06 103 SER A O 1
ATOM 807 N N . LEU A 1 104 ? 2.119 -11.039 2.085 1.00 95.75 104 LEU A N 1
ATOM 808 C CA . LEU A 1 104 ? 1.914 -11.528 0.718 1.00 95.75 104 LEU A CA 1
ATOM 809 C C . LEU A 1 104 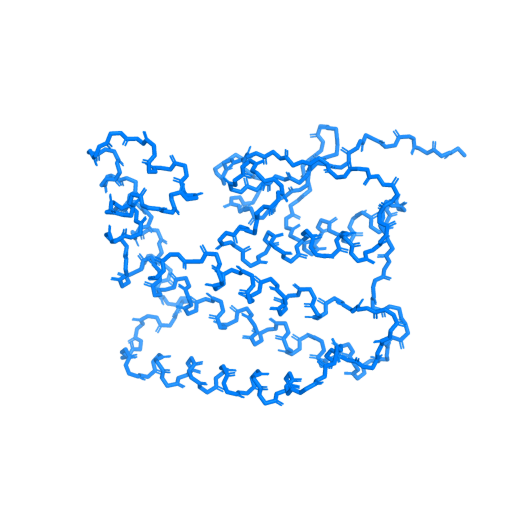? 1.441 -10.408 -0.225 1.00 95.75 104 LEU A C 1
ATOM 811 O O . LEU A 1 104 ? 1.940 -10.265 -1.338 1.00 95.75 104 LEU A O 1
ATOM 815 N N . VAL A 1 105 ? 0.497 -9.574 0.219 1.00 95.81 105 VAL A N 1
ATOM 816 C CA . VAL A 1 105 ? -0.003 -8.440 -0.572 1.00 95.81 105 VAL A CA 1
ATOM 817 C C . VAL A 1 105 ? 1.079 -7.382 -0.788 1.00 95.81 105 VAL A C 1
ATOM 819 O O . VAL A 1 105 ? 1.182 -6.824 -1.881 1.00 95.81 105 VAL A O 1
ATOM 822 N N . GLU A 1 106 ? 1.887 -7.097 0.234 1.00 93.00 106 GLU A N 1
ATOM 823 C CA . GLU A 1 106 ? 3.007 -6.159 0.124 1.00 93.00 106 GLU A CA 1
ATOM 824 C C . GLU A 1 106 ? 4.059 -6.656 -0.879 1.00 93.00 106 GLU A C 1
ATOM 826 O O . GLU A 1 106 ? 4.530 -5.861 -1.692 1.00 93.00 106 GLU A O 1
ATOM 831 N N . GLU A 1 107 ? 4.361 -7.956 -0.898 1.00 91.75 107 GLU A N 1
ATOM 832 C CA . GLU A 1 107 ? 5.238 -8.584 -1.895 1.00 91.75 107 GLU A CA 1
ATOM 833 C C . GLU A 1 107 ? 4.668 -8.465 -3.318 1.00 91.75 107 GLU A C 1
ATOM 835 O O . GLU A 1 107 ? 5.334 -7.949 -4.219 1.00 91.75 107 GLU A O 1
ATOM 840 N N . ILE A 1 108 ? 3.397 -8.832 -3.518 1.00 92.88 108 ILE A N 1
ATOM 841 C CA . ILE A 1 108 ? 2.705 -8.683 -4.810 1.00 92.88 108 ILE A CA 1
ATOM 842 C C . ILE A 1 108 ? 2.750 -7.224 -5.286 1.00 92.88 108 ILE A C 1
ATOM 844 O O . ILE A 1 108 ? 3.013 -6.944 -6.460 1.00 92.88 108 ILE A O 1
ATOM 848 N N . TYR A 1 109 ? 2.518 -6.273 -4.380 1.00 91.38 109 TYR A N 1
ATOM 849 C CA . TYR A 1 109 ? 2.582 -4.853 -4.702 1.00 91.38 109 TYR A CA 1
ATOM 850 C C . TYR A 1 109 ? 3.980 -4.418 -5.158 1.00 91.38 109 TYR A C 1
ATOM 852 O O . TYR A 1 109 ? 4.084 -3.651 -6.117 1.00 91.38 109 TYR A O 1
ATOM 860 N N . LEU A 1 110 ? 5.054 -4.912 -4.532 1.00 88.81 110 LEU A N 1
ATOM 861 C CA . LEU A 1 110 ? 6.421 -4.612 -4.971 1.00 88.81 110 LEU A CA 1
ATOM 862 C C . LEU A 1 110 ? 6.660 -5.066 -6.414 1.00 88.81 110 LEU A C 1
ATOM 864 O O . LEU A 1 110 ? 7.249 -4.313 -7.191 1.00 88.81 110 LEU A O 1
ATOM 868 N N . HIS A 1 111 ? 6.131 -6.222 -6.817 1.00 88.38 111 HIS A N 1
ATOM 869 C CA . HIS A 1 111 ? 6.219 -6.656 -8.211 1.00 88.38 111 HIS A CA 1
ATOM 870 C C . HIS A 1 111 ? 5.465 -5.730 -9.175 1.00 88.38 111 HIS A C 1
ATOM 872 O O . HIS A 1 111 ? 5.978 -5.423 -10.252 1.00 88.38 111 HIS A O 1
ATOM 878 N N . PHE A 1 112 ? 4.299 -5.204 -8.786 1.00 87.06 112 PHE A N 1
ATOM 879 C CA . PHE A 1 112 ? 3.614 -4.181 -9.586 1.00 87.06 112 PHE A CA 1
ATOM 880 C C . PHE A 1 112 ? 4.401 -2.870 -9.663 1.00 87.06 112 PHE A C 1
ATOM 882 O O . PHE A 1 112 ? 4.414 -2.221 -10.706 1.00 87.06 112 PHE A O 1
ATOM 889 N N . VAL A 1 113 ? 5.093 -2.473 -8.592 1.00 85.31 113 VAL A N 1
ATOM 890 C CA . VAL A 1 113 ? 5.987 -1.303 -8.599 1.00 85.31 113 VAL A CA 1
ATOM 891 C C . VAL A 1 113 ? 7.139 -1.511 -9.586 1.00 85.31 113 VAL A C 1
ATOM 893 O O . VAL A 1 113 ? 7.451 -0.594 -10.346 1.00 85.31 113 VAL A O 1
ATOM 896 N N . ILE A 1 114 ? 7.747 -2.700 -9.612 1.00 86.12 114 ILE A N 1
ATOM 897 C CA . ILE A 1 114 ? 8.801 -3.054 -10.575 1.00 86.12 114 ILE A CA 1
ATOM 898 C C . ILE A 1 114 ? 8.266 -2.955 -12.002 1.00 86.12 114 ILE A C 1
ATOM 900 O O . ILE A 1 114 ? 8.816 -2.216 -12.815 1.00 86.12 114 ILE A O 1
ATOM 904 N N . GLU A 1 115 ? 7.166 -3.643 -12.296 1.00 84.75 115 GLU A N 1
ATOM 905 C CA . GLU A 1 115 ? 6.542 -3.631 -13.618 1.00 84.75 115 GLU A CA 1
ATOM 906 C C . GLU A 1 115 ? 6.252 -2.194 -14.079 1.00 84.75 115 GLU A C 1
ATOM 908 O O . GLU A 1 115 ? 6.679 -1.769 -15.155 1.00 84.75 115 GLU A O 1
ATOM 913 N N . ARG A 1 116 ? 5.631 -1.396 -13.209 1.00 83.25 116 ARG A N 1
ATOM 914 C CA . ARG A 1 116 ? 5.264 -0.003 -13.470 1.00 83.25 116 ARG A CA 1
ATOM 915 C C . ARG A 1 116 ? 6.464 0.906 -13.738 1.00 83.25 116 ARG A C 1
ATOM 917 O O . ARG A 1 116 ? 6.457 1.674 -14.699 1.00 83.25 116 ARG A O 1
ATOM 924 N N . PHE A 1 117 ? 7.476 0.872 -12.874 1.00 82.75 117 PHE A N 1
ATOM 925 C CA . PHE A 1 117 ? 8.561 1.862 -12.881 1.00 82.75 117 PHE A CA 1
ATOM 926 C C . PHE A 1 117 ? 9.853 1.390 -13.546 1.00 82.75 117 PHE A C 1
ATOM 928 O O . PHE A 1 117 ? 10.739 2.218 -13.748 1.00 82.75 117 PHE A O 1
ATOM 935 N N . ILE A 1 118 ? 9.969 0.108 -13.898 1.00 84.00 118 ILE A N 1
ATOM 936 C CA . ILE A 1 118 ? 11.115 -0.452 -14.626 1.00 84.00 118 ILE A CA 1
ATOM 937 C C . ILE A 1 118 ? 10.699 -0.879 -16.034 1.00 84.00 118 ILE A C 1
ATOM 939 O O . ILE A 1 118 ? 11.315 -0.422 -16.994 1.00 84.00 118 ILE A O 1
ATOM 943 N N . HIS A 1 119 ? 9.645 -1.688 -16.189 1.00 81.38 119 HIS A N 1
ATOM 944 C CA . HIS A 1 119 ? 9.253 -2.206 -17.509 1.00 81.38 119 HIS A CA 1
ATOM 945 C C . HIS A 1 119 ? 8.438 -1.187 -18.317 1.00 81.38 119 HIS A C 1
ATOM 947 O O . HIS A 1 119 ? 8.714 -0.966 -19.494 1.00 81.38 119 HIS A O 1
ATOM 953 N N . PHE A 1 120 ? 7.487 -0.500 -17.678 1.00 79.56 120 PHE A N 1
ATOM 954 C CA . PHE A 1 120 ? 6.560 0.422 -18.349 1.00 79.56 120 PHE A CA 1
ATOM 955 C C . PHE A 1 120 ? 6.823 1.908 -18.058 1.00 79.56 120 PHE A C 1
ATOM 957 O O . PHE A 1 120 ? 5.969 2.758 -18.311 1.00 79.56 120 PHE A O 1
ATOM 964 N N . TRP A 1 121 ? 8.020 2.262 -17.579 1.00 76.25 121 TRP A N 1
ATOM 965 C CA . TRP A 1 121 ? 8.321 3.615 -17.093 1.00 76.25 121 TRP A CA 1
ATOM 966 C C . TRP A 1 121 ? 8.095 4.722 -18.139 1.00 76.25 121 TRP A C 1
ATOM 968 O O . TRP A 1 121 ? 7.565 5.780 -17.803 1.00 76.25 121 TRP A O 1
ATOM 978 N N . LEU A 1 122 ? 8.436 4.478 -19.413 1.00 73.06 122 LEU A N 1
ATOM 979 C CA . LEU A 1 122 ? 8.181 5.419 -20.513 1.00 73.06 122 LEU A CA 1
ATOM 980 C C . LEU A 1 122 ? 6.685 5.582 -20.778 1.00 73.06 122 LEU A C 1
ATOM 982 O O . LEU A 1 122 ? 6.196 6.700 -20.938 1.00 73.06 122 LEU A O 1
ATOM 986 N N . VAL A 1 123 ? 5.943 4.475 -20.801 1.00 72.00 123 VAL A N 1
ATOM 987 C CA . VAL A 1 123 ? 4.498 4.512 -21.041 1.00 72.00 123 VAL A CA 1
ATOM 988 C C . VAL A 1 123 ? 3.816 5.295 -19.924 1.00 72.00 123 VAL A C 1
ATOM 990 O O . VAL A 1 123 ? 3.053 6.216 -20.193 1.00 72.00 123 VAL A O 1
ATOM 993 N N . ILE A 1 124 ? 4.168 5.013 -18.674 1.00 67.88 124 ILE A N 1
ATOM 994 C CA . ILE A 1 124 ? 3.452 5.524 -17.505 1.00 67.88 124 ILE A CA 1
ATOM 995 C C . ILE A 1 124 ? 3.845 6.963 -17.160 1.00 67.88 124 ILE A C 1
ATOM 997 O O . ILE A 1 124 ? 2.977 7.774 -16.844 1.00 67.88 124 ILE A O 1
ATOM 1001 N N . LEU A 1 125 ? 5.130 7.319 -17.250 1.00 65.44 125 LEU A N 1
ATOM 1002 C CA . LEU A 1 125 ? 5.616 8.638 -16.823 1.00 65.44 125 LEU A CA 1
ATOM 1003 C C . LEU A 1 125 ? 5.762 9.648 -17.969 1.00 65.44 125 LEU A C 1
ATOM 1005 O O . LEU A 1 125 ? 5.933 10.841 -17.705 1.00 65.44 125 LEU A O 1
ATOM 1009 N N . VAL A 1 126 ? 5.699 9.200 -19.228 1.00 61.41 126 VAL A N 1
ATOM 1010 C CA . VAL A 1 126 ? 5.943 10.058 -20.400 1.00 61.41 126 VAL A CA 1
ATOM 1011 C C . VAL A 1 126 ? 4.769 10.045 -21.378 1.00 61.41 126 VAL A C 1
ATOM 1013 O O . VAL A 1 126 ? 4.311 11.122 -21.774 1.00 61.41 126 VAL A O 1
ATOM 1016 N N . LEU A 1 127 ? 4.280 8.861 -21.763 1.00 57.03 127 LEU A N 1
ATOM 1017 C CA . LEU A 1 127 ? 3.342 8.707 -22.883 1.00 57.03 127 LEU A CA 1
ATOM 1018 C C . LEU A 1 127 ? 1.863 8.642 -22.475 1.00 57.03 127 LEU A C 1
ATOM 1020 O O . LEU A 1 127 ? 1.005 8.965 -23.296 1.00 57.03 127 LEU A O 1
ATOM 1024 N N . SER A 1 128 ? 1.546 8.280 -21.230 1.00 60.31 128 SER A N 1
ATOM 1025 C CA . SER A 1 128 ? 0.164 8.169 -20.759 1.00 60.31 128 SER A CA 1
ATOM 1026 C C . SER A 1 128 ? -0.488 9.552 -20.693 1.00 60.31 128 SER A C 1
ATOM 1028 O O . SER A 1 128 ? -0.275 10.333 -19.769 1.00 60.31 128 SER A O 1
ATOM 1030 N N . ARG A 1 129 ? -1.270 9.889 -21.724 1.00 50.84 129 ARG A N 1
ATOM 1031 C CA . ARG A 1 129 ? -2.126 11.088 -21.754 1.00 50.84 129 ARG A CA 1
ATOM 1032 C C . ARG A 1 129 ? -3.543 10.814 -21.250 1.00 50.84 129 ARG A C 1
ATOM 1034 O O . ARG A 1 129 ? -4.230 11.760 -20.888 1.00 50.84 129 ARG A O 1
ATOM 1041 N N . ALA A 1 130 ? -3.973 9.552 -21.240 1.00 44.88 130 ALA A N 1
ATOM 1042 C CA . ALA A 1 130 ? -5.382 9.187 -21.095 1.00 44.88 130 ALA A CA 1
ATOM 1043 C C . ALA A 1 130 ? -5.851 8.995 -19.641 1.00 44.88 130 ALA A C 1
ATOM 1045 O O . ALA A 1 130 ? -7.043 9.084 -19.391 1.00 44.88 130 ALA A O 1
ATOM 1046 N N . ASN A 1 131 ? -4.946 8.767 -18.680 1.00 50.34 131 ASN A N 1
ATOM 1047 C CA . ASN A 1 131 ? -5.313 8.489 -17.279 1.00 50.34 131 ASN A CA 1
ATOM 1048 C C . ASN A 1 131 ? -4.268 9.031 -16.291 1.00 50.34 131 ASN A C 1
ATOM 1050 O O . ASN A 1 131 ? -3.791 8.361 -15.378 1.00 50.34 131 ASN A O 1
ATOM 1054 N N . SER A 1 132 ? -3.857 10.272 -16.528 1.00 53.16 132 SER A N 1
ATOM 1055 C CA . SER A 1 132 ? -2.715 10.942 -15.911 1.00 53.16 132 SER A CA 1
ATOM 1056 C C . SER A 1 132 ? -2.942 11.301 -14.421 1.00 53.16 132 SER A C 1
ATOM 1058 O O . SER A 1 132 ? -2.908 12.466 -14.034 1.00 53.16 132 SER A O 1
ATOM 1060 N N . ARG A 1 133 ? -3.129 10.302 -13.549 1.00 62.66 133 ARG A N 1
ATOM 1061 C CA . ARG A 1 133 ? -3.192 10.462 -12.076 1.00 62.66 133 ARG A CA 1
ATOM 1062 C C . ARG A 1 133 ? -1.839 10.839 -11.459 1.00 62.66 133 ARG A C 1
ATOM 1064 O O . ARG A 1 133 ? -1.728 11.131 -10.272 1.00 62.66 133 ARG A O 1
ATOM 1071 N N . TYR A 1 134 ? -0.784 10.849 -12.272 1.00 65.25 134 TYR A N 1
ATOM 1072 C CA . TYR A 1 134 ? 0.527 11.353 -11.892 1.00 65.25 134 TYR A CA 1
ATOM 1073 C C . TYR A 1 134 ? 0.632 12.841 -12.218 1.00 65.25 134 TYR A C 1
ATOM 1075 O O . TYR A 1 134 ? 0.683 13.222 -13.384 1.00 65.25 134 TYR A O 1
ATOM 1083 N N . ALA A 1 135 ? 0.778 13.683 -11.193 1.00 61.69 135 ALA A N 1
ATOM 1084 C CA . ALA A 1 135 ? 0.941 15.131 -11.355 1.00 61.69 135 ALA A CA 1
ATOM 1085 C C . ALA A 1 135 ? 2.091 15.528 -12.311 1.00 61.69 135 ALA A C 1
ATOM 1087 O O . A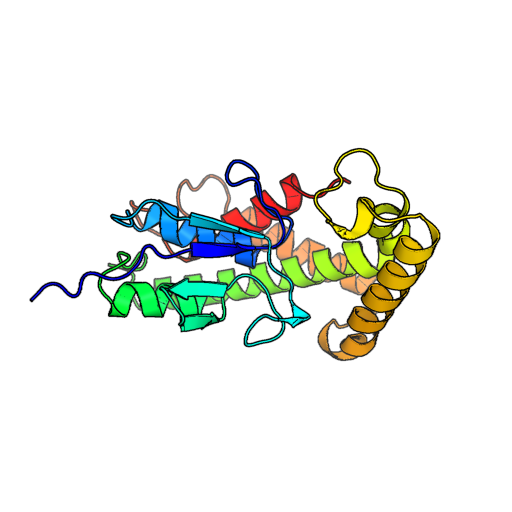LA A 1 135 ? 2.058 16.594 -12.926 1.00 61.69 135 ALA A O 1
ATOM 1088 N N . CYS A 1 136 ? 3.102 14.666 -12.495 1.00 60.38 136 CYS A N 1
ATOM 1089 C CA . CYS A 1 136 ? 4.203 14.918 -13.426 1.00 60.38 136 CYS A CA 1
ATOM 1090 C C . CYS A 1 136 ? 3.775 14.948 -14.903 1.00 60.38 136 CYS A C 1
ATOM 1092 O O . CYS A 1 136 ? 4.449 15.574 -15.717 1.00 60.38 136 CYS A O 1
ATOM 1094 N N . LEU A 1 137 ? 2.649 14.331 -15.258 1.00 63.03 137 LEU A N 1
ATOM 1095 C CA . LEU A 1 137 ? 2.107 14.313 -16.617 1.00 63.03 137 LEU A CA 1
ATOM 1096 C C . LEU A 1 137 ? 1.422 15.637 -17.007 1.00 63.03 137 LEU A C 1
ATOM 1098 O O . LEU A 1 137 ? 1.053 15.806 -18.166 1.00 63.03 137 LEU A O 1
ATOM 1102 N N . LEU A 1 138 ? 1.322 16.609 -16.094 1.00 68.75 138 LEU A N 1
ATOM 1103 C CA . LEU A 1 138 ? 0.932 17.993 -16.404 1.00 68.75 138 LEU A CA 1
ATOM 1104 C C . LEU A 1 138 ? 2.122 18.858 -16.864 1.00 68.75 138 LEU A C 1
ATOM 1106 O O . LEU A 1 138 ? 1.935 19.962 -17.365 1.00 68.75 138 LEU A O 1
ATOM 1110 N N . LEU A 1 139 ? 3.358 18.365 -16.727 1.00 73.50 139 LEU A N 1
ATOM 1111 C CA . LEU A 1 139 ? 4.577 19.121 -17.033 1.00 73.50 139 LEU A CA 1
ATOM 1112 C C . LEU A 1 139 ? 4.910 19.089 -18.535 1.00 73.50 139 LEU A C 1
ATOM 1114 O O . LEU A 1 139 ? 4.415 18.235 -19.273 1.00 73.50 139 LEU A O 1
ATOM 1118 N N . TRP A 1 140 ? 5.786 19.984 -19.005 1.00 81.94 140 TRP A N 1
ATOM 1119 C CA . TRP A 1 140 ? 6.332 19.916 -20.371 1.00 81.94 140 TRP A CA 1
ATOM 1120 C C . TRP A 1 140 ? 7.105 18.598 -20.600 1.00 81.94 140 TRP A C 1
ATOM 1122 O O . TRP A 1 140 ? 7.693 18.029 -19.674 1.00 81.94 140 TRP A O 1
ATOM 1132 N N . LEU A 1 141 ? 7.109 18.095 -21.838 1.00 80.94 141 LEU A N 1
ATOM 1133 C CA . LEU A 1 141 ? 7.685 16.784 -22.169 1.00 80.94 141 LEU A CA 1
ATOM 1134 C C . LEU A 1 141 ? 9.150 16.599 -21.700 1.00 80.94 141 LEU A C 1
ATOM 1136 O O . LEU A 1 141 ? 9.451 15.538 -21.151 1.00 80.94 141 LEU A O 1
ATOM 1140 N N . PRO A 1 142 ? 10.052 17.600 -21.804 1.00 83.81 142 PRO A N 1
ATOM 1141 C CA . PRO A 1 142 ? 11.424 17.450 -21.317 1.00 83.81 142 PRO A CA 1
ATOM 1142 C C . PRO A 1 142 ? 11.531 17.180 -19.806 1.00 83.81 142 PRO A C 1
ATOM 1144 O O . PRO A 1 142 ? 12.287 16.303 -19.395 1.00 83.81 142 PRO A O 1
ATOM 1147 N N . LEU A 1 143 ? 10.753 17.861 -18.952 1.00 82.50 143 LEU A N 1
ATOM 1148 C CA . LEU A 1 143 ? 10.781 17.581 -17.502 1.00 82.50 143 LEU A CA 1
ATOM 1149 C C . LEU A 1 143 ? 10.120 16.255 -17.164 1.00 82.50 143 LEU A C 1
ATOM 1151 O O . LEU A 1 143 ? 10.562 15.624 -16.209 1.00 82.50 143 LEU A O 1
ATOM 1155 N N . ARG A 1 144 ? 9.134 15.794 -17.948 1.00 81.56 144 ARG A N 1
ATOM 1156 C CA . ARG A 1 144 ? 8.618 14.423 -17.796 1.00 81.56 144 ARG A CA 1
ATOM 1157 C C . ARG A 1 144 ? 9.745 13.416 -17.948 1.00 81.56 144 ARG A C 1
ATOM 1159 O O . ARG A 1 144 ? 9.917 12.590 -17.065 1.00 81.56 144 ARG A O 1
ATOM 1166 N N . MET A 1 145 ? 10.565 13.543 -18.993 1.00 81.94 145 MET A N 1
ATOM 1167 C CA . MET A 1 145 ? 11.720 12.663 -19.216 1.00 81.94 145 MET A CA 1
ATOM 1168 C C . MET A 1 145 ? 12.737 12.723 -18.070 1.00 81.94 145 MET A C 1
ATOM 1170 O O . MET A 1 145 ? 13.245 11.683 -17.647 1.00 81.94 145 MET A O 1
ATOM 1174 N N . ILE A 1 146 ? 13.013 13.917 -17.533 1.00 85.56 146 ILE A N 1
ATOM 1175 C CA . ILE A 1 146 ? 13.934 14.097 -16.399 1.00 85.56 146 ILE A CA 1
ATOM 1176 C C . ILE A 1 146 ? 13.383 13.422 -15.135 1.00 85.56 146 ILE A C 1
ATOM 1178 O O . ILE A 1 146 ? 14.096 12.653 -14.491 1.00 85.56 146 ILE A O 1
ATOM 1182 N N . ILE A 1 147 ? 12.116 13.670 -14.790 1.00 81.94 147 ILE A N 1
ATOM 1183 C CA . ILE A 1 147 ? 11.463 13.067 -13.619 1.00 81.94 147 ILE A CA 1
ATOM 1184 C C . ILE A 1 147 ? 11.374 11.553 -13.784 1.00 81.94 147 ILE A C 1
ATOM 1186 O O . ILE A 1 147 ? 11.710 10.818 -12.860 1.00 81.94 147 ILE A O 1
ATOM 1190 N N . ALA A 1 148 ? 10.975 11.086 -14.963 1.00 81.75 148 ALA A N 1
ATOM 1191 C CA . ALA A 1 148 ? 10.857 9.674 -15.276 1.00 81.75 148 ALA A CA 1
ATOM 1192 C C . ALA A 1 148 ? 12.209 8.958 -15.140 1.00 81.75 148 ALA A C 1
ATOM 1194 O O . ALA A 1 148 ? 12.300 7.937 -14.463 1.00 81.75 148 ALA A O 1
ATOM 1195 N N . SER A 1 149 ? 13.281 9.560 -15.662 1.00 85.50 149 SER A N 1
ATOM 1196 C CA . SER A 1 149 ? 14.650 9.055 -15.502 1.00 85.50 149 SER A CA 1
ATOM 1197 C C . SER A 1 149 ? 15.102 9.047 -14.039 1.00 85.50 149 SER A C 1
ATOM 1199 O O . SER A 1 149 ? 15.779 8.116 -13.606 1.00 85.50 149 SER A O 1
ATOM 1201 N N . TYR A 1 150 ? 14.740 10.072 -13.263 1.00 86.94 150 TYR A N 1
ATOM 1202 C CA . TYR A 1 150 ? 15.046 10.139 -11.834 1.00 86.94 150 TYR A CA 1
ATOM 1203 C C . TYR A 1 150 ? 14.331 9.034 -11.046 1.00 86.94 150 TYR A C 1
ATOM 1205 O O . TYR A 1 150 ? 14.977 8.328 -10.273 1.00 86.94 150 TYR A O 1
ATOM 1213 N N . VAL A 1 151 ? 13.026 8.846 -11.268 1.00 83.81 151 VAL A N 1
ATOM 1214 C CA . VAL A 1 151 ? 12.228 7.794 -10.616 1.00 83.81 151 VAL A CA 1
ATOM 1215 C C . VAL A 1 151 ? 12.749 6.411 -11.000 1.00 83.81 151 VAL A C 1
ATOM 1217 O O . VAL A 1 151 ? 13.006 5.605 -10.111 1.00 83.81 151 VAL A O 1
ATOM 1220 N N . TYR A 1 152 ? 13.001 6.163 -12.288 1.00 86.00 152 TYR A N 1
ATOM 1221 C CA . TYR A 1 152 ? 13.597 4.913 -12.767 1.00 86.00 152 TYR A CA 1
ATOM 1222 C C . TYR A 1 152 ? 14.908 4.596 -12.032 1.00 86.00 152 TYR A C 1
ATOM 1224 O O . TYR A 1 152 ? 15.065 3.517 -11.463 1.00 86.00 152 TYR A O 1
ATOM 1232 N N . ARG A 1 153 ? 15.832 5.565 -11.952 1.00 87.94 153 ARG A N 1
ATOM 1233 C CA . ARG A 1 153 ? 17.113 5.396 -11.243 1.00 87.94 153 ARG A CA 1
ATOM 1234 C C . ARG A 1 153 ? 16.935 5.181 -9.739 1.00 87.94 153 ARG A C 1
ATOM 1236 O O . ARG A 1 153 ? 17.701 4.423 -9.151 1.00 87.94 153 ARG A O 1
ATOM 1243 N N . LEU A 1 154 ? 15.946 5.828 -9.124 1.00 86.50 154 LEU A N 1
ATOM 1244 C CA . LEU A 1 154 ? 15.634 5.675 -7.702 1.00 86.50 154 LEU A CA 1
ATOM 1245 C C . LEU A 1 154 ? 15.083 4.282 -7.367 1.00 86.50 154 LEU A C 1
ATOM 1247 O O . LEU A 1 154 ? 15.374 3.760 -6.295 1.00 86.50 154 LEU A O 1
ATOM 1251 N N . ILE A 1 155 ? 14.286 3.682 -8.253 1.00 85.75 155 ILE A N 1
ATOM 1252 C CA . ILE A 1 155 ? 13.806 2.305 -8.072 1.00 85.75 155 ILE A CA 1
ATOM 1253 C C . ILE A 1 155 ? 14.929 1.315 -8.382 1.00 85.75 155 ILE A C 1
ATOM 1255 O O . ILE A 1 155 ? 15.170 0.392 -7.609 1.00 85.75 155 ILE A O 1
ATOM 1259 N N . LEU A 1 156 ? 15.696 1.553 -9.447 1.00 86.62 156 LEU A N 1
ATOM 1260 C CA . LEU A 1 156 ? 16.807 0.690 -9.842 1.00 86.62 156 LEU A CA 1
ATOM 1261 C C . LEU A 1 156 ? 17.955 0.665 -8.814 1.00 86.62 156 LEU A C 1
ATOM 1263 O O . LEU A 1 156 ? 18.681 -0.328 -8.719 1.00 86.62 156 LEU A O 1
ATOM 1267 N N . SER A 1 157 ? 18.138 1.726 -8.021 1.00 87.31 157 SER A N 1
ATOM 1268 C CA . SER A 1 157 ? 19.096 1.717 -6.905 1.00 87.31 157 SER A CA 1
ATOM 1269 C C . SER A 1 157 ? 18.675 0.786 -5.763 1.00 87.31 157 SER A C 1
ATOM 1271 O O . SER A 1 157 ? 19.507 0.423 -4.939 1.00 87.31 157 SER A O 1
ATOM 1273 N N . ARG A 1 158 ? 17.411 0.345 -5.739 1.00 85.19 1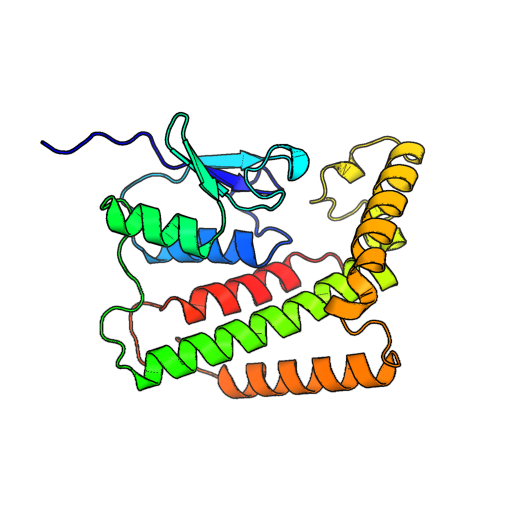58 ARG A N 1
ATOM 1274 C CA . ARG A 1 158 ? 16.859 -0.617 -4.774 1.00 85.19 158 ARG A CA 1
ATOM 1275 C C . ARG A 1 158 ? 16.815 -2.045 -5.312 1.00 85.19 158 ARG A C 1
ATOM 1277 O O . ARG A 1 158 ? 16.126 -2.877 -4.738 1.00 85.19 158 ARG A O 1
ATOM 1284 N N . ARG A 1 159 ? 17.549 -2.337 -6.390 1.00 81.81 159 ARG A N 1
ATOM 1285 C CA . ARG A 1 159 ? 17.546 -3.636 -7.082 1.00 81.81 159 ARG A CA 1
ATOM 1286 C C . ARG A 1 159 ? 17.692 -4.848 -6.162 1.00 81.81 159 ARG A C 1
ATOM 1288 O O . ARG A 1 159 ? 16.898 -5.767 -6.294 1.00 81.81 159 ARG A O 1
ATOM 1295 N N . CYS A 1 160 ? 18.616 -4.810 -5.199 1.00 79.94 160 CYS A N 1
ATOM 1296 C CA . CYS A 1 160 ? 18.839 -5.924 -4.275 1.00 79.94 160 CYS A CA 1
ATOM 1297 C C . CYS A 1 160 ? 17.642 -6.128 -3.336 1.00 79.94 160 CYS A C 1
ATOM 1299 O O . CYS A 1 160 ? 17.305 -7.249 -3.001 1.00 79.94 160 CYS A O 1
ATOM 1301 N N . ALA A 1 161 ? 16.976 -5.043 -2.928 1.00 78.38 161 ALA A N 1
ATOM 1302 C CA . ALA A 1 161 ? 15.794 -5.101 -2.065 1.00 78.38 161 ALA A CA 1
ATOM 1303 C C . ALA A 1 161 ? 14.500 -5.441 -2.827 1.00 78.38 161 ALA A C 1
ATOM 1305 O O . ALA A 1 161 ? 13.457 -5.627 -2.210 1.00 78.38 161 ALA A O 1
ATOM 1306 N N . LEU A 1 162 ? 14.556 -5.449 -4.159 1.00 79.06 162 LEU A N 1
ATOM 1307 C CA . LEU A 1 162 ? 13.444 -5.736 -5.063 1.00 79.06 162 LEU A CA 1
ATOM 1308 C C . LEU A 1 162 ? 13.672 -7.037 -5.846 1.00 79.06 162 LEU A C 1
ATOM 1310 O O . LEU A 1 162 ? 12.953 -7.289 -6.807 1.00 79.06 162 LEU A O 1
ATOM 1314 N N . ASP A 1 163 ? 14.701 -7.810 -5.482 1.00 80.88 163 ASP A N 1
ATOM 1315 C CA . ASP A 1 163 ? 15.110 -9.041 -6.163 1.00 80.88 163 ASP A CA 1
ATOM 1316 C C . ASP A 1 163 ? 15.294 -8.887 -7.689 1.00 80.88 163 ASP A C 1
ATOM 1318 O O . ASP A 1 163 ? 15.185 -9.852 -8.441 1.00 80.88 163 ASP A O 1
ATOM 1322 N N . LEU A 1 164 ? 15.644 -7.683 -8.167 1.00 80.81 164 LEU A N 1
ATOM 1323 C CA . LEU A 1 164 ? 15.855 -7.393 -9.599 1.00 80.81 164 LEU A CA 1
ATOM 1324 C C . LEU A 1 164 ? 17.121 -8.041 -10.181 1.00 80.81 164 LEU A C 1
ATOM 1326 O O . LEU A 1 164 ? 17.420 -7.862 -11.358 1.00 80.81 164 LEU A O 1
ATOM 1330 N N . GLU A 1 165 ? 17.903 -8.729 -9.354 1.00 84.94 165 GLU A N 1
ATOM 1331 C CA . GLU A 1 165 ? 19.035 -9.545 -9.801 1.00 84.94 165 GLU A CA 1
ATOM 1332 C C . GLU A 1 165 ? 18.573 -10.882 -10.387 1.00 84.94 165 GLU A C 1
ATOM 1334 O O . GLU A 1 165 ? 19.316 -11.506 -11.146 1.00 84.94 165 GLU A O 1
ATOM 1339 N N . ARG A 1 166 ? 17.347 -11.309 -10.059 1.00 84.44 166 ARG A N 1
ATOM 1340 C CA . ARG A 1 166 ? 16.759 -12.527 -10.602 1.00 84.44 166 ARG A CA 1
ATOM 1341 C C . ARG A 1 166 ? 16.385 -12.348 -12.078 1.00 84.44 166 ARG A C 1
ATOM 1343 O O . ARG A 1 166 ? 16.011 -11.247 -12.495 1.00 84.44 166 ARG A O 1
ATOM 1350 N N . PRO A 1 167 ? 16.440 -13.429 -12.869 1.00 86.25 167 PRO A N 1
ATOM 1351 C CA . PRO A 1 167 ? 15.860 -13.467 -14.203 1.00 86.25 167 PRO A CA 1
ATOM 1352 C C . PRO A 1 167 ? 14.381 -13.046 -14.208 1.00 86.25 167 PRO A C 1
ATOM 1354 O O . PRO A 1 167 ? 13.634 -13.303 -13.262 1.00 86.25 167 PRO A O 1
ATOM 1357 N N . ALA A 1 168 ? 13.943 -12.392 -15.286 1.00 83.12 168 ALA A N 1
ATOM 1358 C CA . ALA A 1 168 ? 12.585 -11.852 -15.386 1.00 83.12 168 ALA A CA 1
ATOM 1359 C C . ALA A 1 168 ? 11.495 -12.942 -15.321 1.00 83.12 168 ALA A C 1
ATOM 1361 O O . ALA A 1 168 ? 10.434 -12.718 -14.745 1.00 83.12 168 ALA A O 1
ATOM 1362 N N . ASP A 1 169 ? 11.772 -14.126 -15.866 1.00 87.19 169 ASP A N 1
ATOM 1363 C CA . ASP A 1 169 ? 10.907 -15.307 -15.809 1.00 87.19 169 ASP A CA 1
ATOM 1364 C C . ASP A 1 169 ? 10.755 -15.855 -14.384 1.00 87.19 169 ASP A C 1
ATOM 1366 O O . ASP A 1 169 ? 9.656 -16.251 -13.989 1.00 87.19 169 ASP A O 1
ATOM 1370 N N . GLU A 1 170 ? 11.822 -15.816 -13.583 1.00 88.31 170 GLU A N 1
ATOM 1371 C CA . GLU A 1 170 ? 11.769 -16.194 -12.169 1.00 88.31 170 GLU A CA 1
ATOM 1372 C C . GLU A 1 170 ? 10.899 -15.212 -11.370 1.00 88.31 170 GLU A C 1
ATOM 1374 O O . GLU A 1 170 ? 10.016 -15.633 -10.620 1.00 88.31 170 GLU A O 1
ATOM 1379 N N . ILE A 1 171 ? 11.078 -13.904 -11.586 1.00 86.38 171 ILE A N 1
ATOM 1380 C CA . ILE A 1 171 ? 10.254 -12.855 -10.960 1.00 86.38 171 ILE A CA 1
ATOM 1381 C C . ILE A 1 171 ? 8.776 -13.027 -11.338 1.00 86.38 171 ILE A C 1
ATOM 1383 O O . ILE A 1 171 ? 7.894 -12.927 -10.481 1.00 86.38 171 ILE A O 1
ATOM 1387 N N . ASP A 1 172 ? 8.492 -13.319 -12.608 1.00 87.25 172 ASP A N 1
ATOM 1388 C CA . ASP A 1 172 ? 7.131 -13.559 -13.085 1.00 87.25 172 ASP A CA 1
ATOM 1389 C C . ASP A 1 172 ? 6.504 -14.816 -12.476 1.00 87.25 172 ASP A C 1
ATOM 1391 O O . ASP A 1 172 ? 5.320 -14.799 -12.131 1.00 87.25 172 ASP A O 1
ATOM 1395 N N . SER A 1 173 ? 7.280 -15.888 -12.313 1.00 90.75 173 SER A N 1
ATOM 1396 C CA . SER A 1 173 ? 6.834 -17.126 -11.667 1.00 90.75 173 SER A CA 1
ATOM 1397 C C . SER A 1 173 ? 6.475 -16.905 -10.193 1.00 90.75 173 SER A C 1
ATOM 1399 O O . SER A 1 173 ? 5.395 -17.309 -9.746 1.00 90.75 173 SER A O 1
ATOM 1401 N N . VAL A 1 174 ? 7.327 -16.187 -9.450 1.00 90.06 174 VAL A N 1
ATOM 1402 C CA . VAL A 1 174 ? 7.079 -15.824 -8.044 1.00 90.06 174 VAL A CA 1
ATOM 1403 C C . VAL A 1 174 ? 5.822 -14.963 -7.928 1.00 90.06 174 VAL A C 1
ATOM 1405 O O . VAL A 1 174 ? 4.917 -15.290 -7.159 1.00 90.06 174 VAL A O 1
ATOM 1408 N N . ARG A 1 175 ? 5.701 -13.923 -8.765 1.00 90.00 175 ARG A N 1
ATOM 1409 C CA . ARG A 1 175 ? 4.519 -13.051 -8.807 1.00 90.00 175 ARG A CA 1
ATOM 1410 C C . ARG A 1 175 ? 3.233 -13.836 -9.073 1.00 90.00 175 ARG A C 1
ATOM 1412 O O . ARG A 1 175 ? 2.233 -13.600 -8.396 1.00 90.00 175 ARG A O 1
ATOM 1419 N N . ARG A 1 176 ? 3.235 -14.742 -10.058 1.00 92.25 176 ARG A N 1
ATOM 1420 C CA . ARG A 1 176 ? 2.066 -15.577 -10.395 1.00 92.25 176 ARG A CA 1
ATOM 1421 C C . ARG A 1 176 ? 1.681 -16.479 -9.232 1.00 92.25 176 ARG A C 1
ATOM 1423 O O . ARG A 1 176 ? 0.528 -16.466 -8.829 1.00 92.25 176 ARG A O 1
ATOM 1430 N N . THR A 1 177 ? 2.656 -17.163 -8.642 1.00 94.88 177 THR A N 1
ATOM 1431 C CA . THR A 1 177 ? 2.432 -18.041 -7.486 1.00 94.88 177 THR A CA 1
ATOM 1432 C C . THR A 1 177 ? 1.813 -17.275 -6.313 1.00 94.88 177 THR A C 1
ATOM 1434 O O . THR A 1 177 ? 0.850 -17.741 -5.705 1.00 94.88 177 THR A O 1
ATOM 1437 N N . ALA A 1 178 ? 2.316 -16.072 -6.021 1.00 94.25 178 ALA A N 1
ATOM 1438 C CA . ALA A 1 178 ? 1.780 -15.218 -4.967 1.00 94.25 178 ALA A CA 1
ATOM 1439 C C . ALA A 1 178 ? 0.344 -14.746 -5.264 1.00 94.25 178 ALA A C 1
ATOM 1441 O O . ALA A 1 178 ? -0.519 -14.789 -4.384 1.00 94.25 178 ALA A O 1
ATOM 1442 N N . LEU A 1 179 ? 0.067 -14.333 -6.506 1.00 94.00 179 LEU A N 1
ATOM 1443 C CA . LEU A 1 179 ? -1.275 -13.940 -6.946 1.00 94.00 179 LEU A CA 1
ATOM 1444 C C . LEU A 1 179 ? -2.267 -15.106 -6.899 1.00 94.00 179 LEU A C 1
ATOM 1446 O O . LEU A 1 179 ? -3.380 -14.913 -6.419 1.00 94.00 179 LEU A O 1
ATOM 1450 N N . ASP A 1 180 ? -1.872 -16.301 -7.337 1.00 95.44 180 ASP A N 1
ATOM 1451 C CA . ASP A 1 180 ? -2.715 -17.500 -7.311 1.00 95.44 180 ASP A CA 1
ATOM 1452 C C . ASP A 1 180 ? -3.022 -17.930 -5.872 1.00 95.44 180 ASP A C 1
ATOM 1454 O O . ASP A 1 180 ? -4.161 -18.282 -5.550 1.00 95.44 180 ASP A O 1
ATOM 1458 N N . ALA A 1 181 ? -2.034 -17.838 -4.975 1.00 95.31 181 ALA A N 1
ATOM 1459 C CA . ALA A 1 181 ? -2.227 -18.081 -3.549 1.00 95.31 181 ALA A CA 1
ATOM 1460 C C . ALA A 1 181 ? -3.213 -17.076 -2.935 1.00 95.31 181 ALA A C 1
ATOM 1462 O O . ALA A 1 181 ? -4.141 -17.475 -2.224 1.00 95.31 181 ALA A O 1
ATOM 1463 N N . LEU A 1 182 ? -3.060 -15.783 -3.247 1.00 95.19 182 LEU A N 1
ATOM 1464 C CA . LEU A 1 182 ? -3.984 -14.749 -2.786 1.00 95.19 182 LEU A CA 1
ATOM 1465 C C . LEU A 1 182 ? -5.391 -14.980 -3.352 1.00 95.19 182 LEU A C 1
ATOM 1467 O O . LEU A 1 182 ? -6.351 -14.987 -2.589 1.00 95.19 182 LEU A O 1
ATOM 1471 N N . ALA A 1 183 ? -5.525 -15.228 -4.655 1.00 94.12 183 ALA A N 1
ATOM 1472 C CA . ALA A 1 183 ? -6.807 -15.471 -5.314 1.00 94.12 183 ALA A CA 1
ATOM 1473 C C . ALA A 1 183 ? -7.528 -16.698 -4.736 1.00 94.12 183 ALA A C 1
ATOM 1475 O O . ALA A 1 183 ? -8.724 -16.632 -4.448 1.00 94.12 183 ALA A O 1
ATOM 1476 N N . THR A 1 184 ? -6.791 -17.785 -4.488 1.00 94.69 184 THR A N 1
ATOM 1477 C CA . THR A 1 184 ? -7.313 -18.992 -3.829 1.00 94.69 184 THR A CA 1
ATOM 1478 C C . THR A 1 184 ? -7.791 -18.685 -2.412 1.00 94.69 184 THR A C 1
ATOM 1480 O O . THR A 1 184 ? -8.838 -19.176 -1.988 1.00 94.69 184 THR A O 1
ATOM 1483 N N . TRP A 1 185 ? -7.053 -17.851 -1.672 1.00 92.81 185 TRP A N 1
ATOM 1484 C CA . TRP A 1 185 ? -7.451 -17.449 -0.328 1.00 92.81 185 TRP A CA 1
ATOM 1485 C C . TRP A 1 185 ? -8.709 -16.572 -0.322 1.00 92.81 185 TRP A C 1
ATOM 1487 O O . TRP A 1 185 ? -9.606 -16.823 0.490 1.00 92.81 185 TRP A O 1
ATOM 1497 N N . VAL A 1 186 ? -8.788 -15.568 -1.203 1.00 91.38 186 VAL A N 1
ATOM 1498 C CA . VAL A 1 186 ? -9.964 -14.690 -1.333 1.00 91.38 186 VAL A CA 1
ATOM 1499 C C . VAL A 1 186 ? -11.194 -15.516 -1.716 1.00 91.38 186 VAL A C 1
ATOM 1501 O O . VAL A 1 186 ? -12.216 -15.458 -1.030 1.00 91.38 186 VAL A O 1
ATOM 1504 N N . GLY A 1 187 ? -11.083 -16.336 -2.765 1.00 89.06 187 GLY A N 1
ATOM 1505 C CA . GLY A 1 187 ? -12.169 -17.181 -3.254 1.00 89.06 187 GLY A CA 1
ATOM 1506 C C . GLY A 1 187 ? -13.474 -16.397 -3.438 1.00 89.06 187 GLY A C 1
ATOM 1507 O O . GLY A 1 187 ? -13.507 -15.372 -4.113 1.00 89.06 187 GLY A O 1
ATOM 1508 N N . HIS A 1 188 ? -14.548 -16.873 -2.804 1.00 83.31 188 HIS A N 1
ATOM 1509 C CA . HIS A 1 188 ? -15.868 -16.226 -2.793 1.00 83.31 188 HIS A CA 1
ATOM 1510 C C . HIS A 1 188 ? -16.221 -15.598 -1.438 1.00 83.31 188 HIS A C 1
ATOM 1512 O O . HIS A 1 188 ? -17.396 -15.385 -1.141 1.00 83.31 188 HIS A O 1
ATOM 1518 N N . LYS A 1 189 ? -15.228 -15.359 -0.575 1.00 85.94 189 LYS A N 1
ATOM 1519 C CA . LYS A 1 189 ? -15.475 -14.807 0.758 1.00 85.94 189 LYS A CA 1
ATOM 1520 C C . LYS A 1 189 ? -15.853 -13.330 0.659 1.00 85.94 189 LYS A C 1
ATOM 1522 O O . LYS A 1 189 ? -15.223 -12.580 -0.079 1.00 85.94 189 LYS A O 1
ATOM 1527 N N . THR A 1 190 ? -16.846 -12.913 1.442 1.00 83.25 190 THR A N 1
ATOM 1528 C CA . THR A 1 190 ? -17.209 -11.494 1.590 1.00 83.25 190 THR A CA 1
ATOM 1529 C C . THR A 1 190 ? -16.164 -10.736 2.409 1.00 83.25 190 THR A C 1
ATOM 1531 O O . THR A 1 190 ? -15.760 -9.647 2.016 1.00 83.25 190 THR A O 1
ATOM 1534 N N . HIS A 1 191 ? -15.685 -11.347 3.496 1.00 85.56 191 HIS A N 1
ATOM 1535 C CA . HIS A 1 191 ? -14.574 -10.864 4.315 1.00 85.56 191 HIS A CA 1
ATOM 1536 C C . HIS A 1 191 ? -13.525 -11.973 4.450 1.00 85.56 191 HIS A C 1
ATOM 1538 O O . HIS A 1 191 ? -13.854 -13.160 4.522 1.00 85.56 191 HIS A O 1
ATOM 1544 N N . LEU A 1 192 ? -12.247 -11.603 4.429 1.00 86.38 192 LEU A N 1
ATOM 1545 C CA . LEU A 1 192 ? -11.132 -12.551 4.325 1.00 86.38 192 LEU A CA 1
ATOM 1546 C C . LEU A 1 192 ? -10.889 -13.350 5.601 1.00 86.38 192 LEU A C 1
ATOM 1548 O O . LEU A 1 192 ? -10.355 -14.462 5.540 1.00 86.38 192 LEU A O 1
ATOM 1552 N N . LEU A 1 193 ? -11.265 -12.777 6.738 1.00 87.00 193 LEU A N 1
ATOM 1553 C CA . LEU A 1 193 ? -11.262 -13.420 8.044 1.00 87.00 193 LEU A CA 1
ATOM 1554 C C . LEU A 1 193 ? -12.696 -13.553 8.555 1.00 87.00 193 LEU A C 1
ATOM 1556 O O . LEU A 1 193 ? -13.624 -12.955 8.014 1.00 87.00 193 LEU A O 1
ATOM 1560 N N . ALA A 1 194 ? -12.877 -14.371 9.593 1.00 66.50 194 ALA A N 1
ATOM 1561 C CA . ALA A 1 194 ? -14.160 -14.497 10.270 1.00 66.50 194 ALA A CA 1
ATOM 1562 C C . ALA A 1 194 ? -14.480 -13.175 10.987 1.00 66.50 194 ALA A C 1
ATOM 1564 O O . ALA A 1 194 ? -13.990 -12.929 12.085 1.00 66.50 194 ALA A O 1
ATOM 1565 N N . GLY A 1 195 ? -15.261 -12.316 10.336 1.00 61.56 195 GLY A N 1
ATOM 1566 C CA . GLY A 1 195 ? -15.682 -11.027 10.867 1.00 61.56 195 GLY A CA 1
ATOM 1567 C C . GLY A 1 195 ? -16.761 -10.400 9.989 1.00 61.56 195 GLY A C 1
ATOM 1568 O O . GLY A 1 195 ? -16.675 -10.428 8.765 1.00 61.56 195 GLY A O 1
ATOM 1569 N N . ASP A 1 196 ? -17.802 -9.885 10.624 1.00 69.25 196 ASP A N 1
ATOM 1570 C CA . ASP A 1 196 ? -18.658 -8.818 10.109 1.00 69.25 196 ASP A CA 1
ATOM 1571 C C . ASP A 1 196 ? -18.706 -7.816 11.265 1.00 69.25 196 ASP A C 1
ATOM 1573 O O . ASP A 1 196 ? -19.270 -8.166 12.312 1.00 69.25 196 ASP A O 1
ATOM 1577 N N . PRO A 1 197 ? -17.994 -6.671 11.204 1.00 81.56 197 PRO A N 1
ATOM 1578 C CA . PRO A 1 197 ? -17.515 -5.881 10.045 1.00 81.56 197 PRO A CA 1
ATOM 1579 C C . PRO A 1 197 ? -16.165 -6.307 9.400 1.00 81.56 197 PRO A C 1
ATOM 1581 O O . PRO A 1 197 ? -15.492 -7.197 9.927 1.00 81.56 197 PRO A O 1
ATOM 1584 N N . PRO A 1 198 ? -15.740 -5.676 8.272 1.00 89.88 198 PRO A N 1
ATOM 1585 C CA . PRO A 1 198 ? -14.428 -5.898 7.646 1.00 89.88 198 PRO A CA 1
ATOM 1586 C C . PRO A 1 198 ? -13.249 -5.574 8.574 1.00 89.88 198 PRO A C 1
ATOM 1588 O O . PRO A 1 198 ? -13.290 -4.637 9.370 1.00 89.88 198 PRO A O 1
ATOM 1591 N N . THR A 1 199 ? -12.158 -6.318 8.403 1.00 92.75 199 THR A N 1
ATOM 1592 C CA . THR A 1 199 ? -10.950 -6.256 9.242 1.00 92.75 199 THR A CA 1
ATOM 1593 C C . THR A 1 199 ? -9.804 -5.507 8.556 1.00 92.75 199 THR A C 1
ATOM 1595 O O . THR A 1 199 ? -9.876 -5.140 7.376 1.00 92.75 199 THR A O 1
ATOM 1598 N N . ARG A 1 200 ? -8.676 -5.308 9.254 1.00 93.12 200 ARG A N 1
ATOM 1599 C CA . ARG A 1 200 ? -7.501 -4.649 8.658 1.00 93.12 200 ARG A CA 1
ATOM 1600 C C . ARG A 1 200 ? -6.972 -5.394 7.427 1.00 93.12 200 ARG A C 1
ATOM 1602 O O . ARG A 1 200 ? -6.439 -4.742 6.525 1.00 93.12 200 ARG A O 1
ATOM 1609 N N . VAL A 1 201 ? -7.105 -6.722 7.346 1.00 94.50 201 VAL A N 1
ATOM 1610 C CA . VAL A 1 201 ? -6.623 -7.473 6.172 1.00 94.50 201 VAL A CA 1
ATOM 1611 C C . VAL A 1 201 ? -7.465 -7.202 4.920 1.00 94.50 201 VAL A C 1
ATOM 1613 O O . VAL A 1 201 ? -6.921 -7.113 3.818 1.00 94.50 201 VAL A O 1
ATOM 1616 N N . ASP A 1 202 ? -8.769 -6.976 5.080 1.00 94.44 202 ASP A N 1
ATOM 1617 C CA . ASP A 1 202 ? -9.661 -6.636 3.971 1.00 94.44 202 ASP A CA 1
ATOM 1618 C C . ASP A 1 202 ? -9.225 -5.312 3.327 1.00 94.44 202 ASP A C 1
ATOM 1620 O O . ASP A 1 202 ? -9.158 -5.200 2.104 1.00 94.44 202 ASP A O 1
ATOM 1624 N N . THR A 1 203 ? -8.803 -4.336 4.140 1.00 94.19 203 THR A N 1
ATOM 1625 C CA . THR A 1 203 ? -8.352 -3.019 3.652 1.00 94.19 203 THR A CA 1
ATOM 1626 C C . THR A 1 203 ? -7.092 -3.072 2.791 1.00 94.19 203 THR A C 1
ATOM 1628 O O . THR A 1 203 ? -6.982 -2.321 1.821 1.00 94.19 203 THR A O 1
ATOM 1631 N N . ILE A 1 204 ? -6.126 -3.944 3.106 1.00 95.50 204 ILE A N 1
ATOM 1632 C CA . ILE A 1 204 ? -4.880 -4.041 2.331 1.00 95.50 204 ILE A CA 1
ATOM 1633 C C . ILE A 1 204 ? -5.112 -4.786 1.013 1.00 95.50 204 ILE A C 1
ATOM 1635 O O . ILE A 1 204 ? -4.594 -4.361 -0.021 1.00 95.50 204 ILE A O 1
ATOM 1639 N N . VAL A 1 205 ? -5.940 -5.837 1.019 1.00 95.31 205 VAL A N 1
ATOM 1640 C CA . VAL A 1 205 ? -6.330 -6.543 -0.211 1.00 95.31 205 VAL A CA 1
ATOM 1641 C C . VAL A 1 205 ? -7.173 -5.639 -1.104 1.00 95.31 205 VAL A C 1
ATOM 1643 O O . VAL A 1 205 ? -6.894 -5.531 -2.299 1.00 95.31 205 VAL A O 1
ATOM 1646 N N . PHE A 1 206 ? -8.132 -4.909 -0.532 1.00 93.81 206 PHE A N 1
ATOM 1647 C CA . PHE A 1 206 ? -8.861 -3.867 -1.246 1.00 93.81 206 PHE A CA 1
ATOM 1648 C C . PHE A 1 206 ? -7.905 -2.828 -1.842 1.00 93.81 206 PHE A C 1
ATOM 1650 O O . PHE A 1 206 ? -7.999 -2.512 -3.026 1.00 93.81 206 PHE A O 1
ATOM 1657 N N . GLY A 1 207 ? -6.933 -2.349 -1.060 1.00 93.69 207 GLY A N 1
ATOM 1658 C CA . GLY A 1 207 ? -5.940 -1.382 -1.522 1.00 93.69 207 GLY A CA 1
ATOM 1659 C C . GLY A 1 207 ? -5.127 -1.872 -2.724 1.00 93.69 207 GLY A C 1
ATOM 1660 O O . GLY A 1 207 ? -4.855 -1.084 -3.640 1.00 93.69 207 GLY A O 1
ATOM 1661 N N . LEU A 1 208 ? -4.789 -3.168 -2.758 1.00 94.06 208 LEU A N 1
ATOM 1662 C CA . LEU A 1 208 ? -4.165 -3.830 -3.906 1.00 94.06 208 LEU A CA 1
ATOM 1663 C C . LEU A 1 208 ? -5.076 -3.813 -5.133 1.00 94.06 208 LEU A C 1
ATOM 1665 O O . LEU A 1 208 ? -4.666 -3.313 -6.181 1.00 94.06 208 LEU A O 1
ATOM 1669 N N . ILE A 1 209 ? -6.308 -4.305 -5.000 1.00 92.06 209 ILE A N 1
ATOM 1670 C CA . ILE A 1 209 ? -7.274 -4.386 -6.105 1.00 92.06 209 ILE A CA 1
ATOM 1671 C C . ILE A 1 209 ? -7.564 -2.992 -6.669 1.00 92.06 209 ILE A C 1
ATOM 1673 O O . ILE A 1 209 ? -7.483 -2.781 -7.878 1.00 92.06 209 ILE A O 1
ATOM 1677 N N . ALA A 1 210 ? -7.817 -2.019 -5.795 1.00 90.69 210 ALA A N 1
ATOM 1678 C CA . ALA A 1 210 ? -8.057 -0.630 -6.159 1.00 90.69 210 ALA A CA 1
ATOM 1679 C C . ALA A 1 210 ? -6.861 -0.018 -6.903 1.00 90.69 210 ALA A C 1
ATOM 1681 O O . ALA A 1 210 ? -7.044 0.703 -7.881 1.00 90.69 210 ALA A O 1
ATOM 1682 N N . THR A 1 211 ? -5.631 -0.352 -6.497 1.00 87.69 211 THR A N 1
ATOM 1683 C CA . THR A 1 211 ? -4.416 0.105 -7.189 1.00 87.69 211 THR A CA 1
ATOM 1684 C C . THR A 1 211 ? -4.282 -0.506 -8.577 1.00 87.69 211 THR A C 1
ATOM 1686 O O . THR A 1 211 ? -3.881 0.194 -9.502 1.00 87.69 211 THR A O 1
ATOM 1689 N N . VAL A 1 212 ? -4.599 -1.794 -8.731 1.00 85.31 212 VAL A N 1
ATOM 1690 C CA . VAL A 1 212 ? -4.567 -2.476 -10.033 1.00 85.31 212 VAL A CA 1
ATOM 1691 C C . VAL A 1 212 ? -5.647 -1.916 -10.957 1.00 85.31 212 VAL A C 1
ATOM 1693 O O . VAL A 1 212 ? -5.371 -1.668 -12.123 1.00 85.31 212 VAL A O 1
ATOM 1696 N N . HIS A 1 213 ? -6.843 -1.652 -10.431 1.00 84.25 213 HIS A N 1
ATOM 1697 C CA . HIS A 1 213 ? -7.935 -1.030 -11.179 1.00 84.25 213 HIS A CA 1
ATOM 1698 C C . HIS A 1 213 ? -7.622 0.418 -11.592 1.00 84.25 213 HIS A C 1
ATOM 1700 O O . HIS A 1 213 ? -8.013 0.863 -12.666 1.00 84.25 213 HIS A O 1
ATOM 1706 N N . ALA A 1 214 ? -6.908 1.158 -10.741 1.00 77.62 214 ALA A N 1
ATOM 1707 C CA . ALA A 1 214 ? -6.472 2.525 -11.005 1.00 77.62 214 ALA A CA 1
ATOM 1708 C C . ALA A 1 214 ? -5.320 2.630 -12.017 1.00 77.62 214 ALA A C 1
ATOM 1710 O O . ALA A 1 214 ? -5.045 3.729 -12.502 1.00 77.62 214 ALA A O 1
ATOM 1711 N N . ASP A 1 215 ? -4.614 1.531 -12.287 1.00 71.69 215 ASP A N 1
ATOM 1712 C CA . ASP A 1 215 ? -3.435 1.517 -13.147 1.00 71.69 215 ASP A CA 1
ATOM 1713 C C . ASP A 1 215 ? -3.853 1.577 -14.628 1.00 71.69 215 ASP A C 1
ATOM 1715 O O . ASP A 1 215 ? -4.575 0.690 -15.090 1.00 71.69 215 ASP A O 1
ATOM 1719 N N . PRO A 1 216 ? -3.429 2.596 -15.398 1.00 60.00 216 PRO A N 1
ATOM 1720 C CA . PRO A 1 216 ? -3.704 2.662 -16.826 1.00 60.00 216 PRO A CA 1
ATOM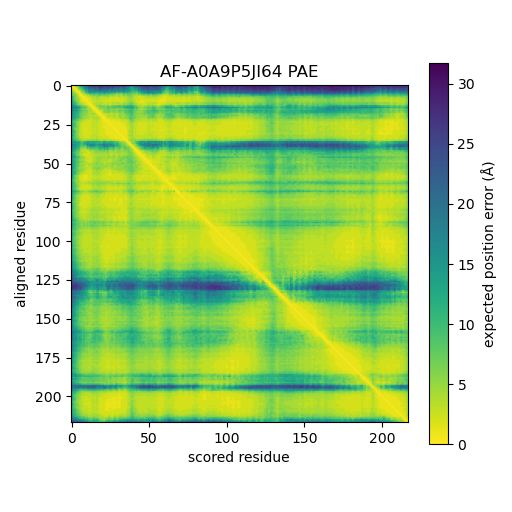 1721 C C . PRO A 1 216 ? -2.787 1.703 -17.586 1.00 60.00 216 PRO A C 1
ATOM 1723 O O . PRO A 1 216 ? -1.741 2.110 -18.095 1.00 60.00 216 PRO A O 1
ATOM 1726 N N . ARG A 1 217 ? -3.166 0.428 -17.623 1.00 56.12 217 ARG A N 1
ATOM 1727 C CA . ARG A 1 217 ? -2.573 -0.570 -18.520 1.00 56.12 217 ARG A CA 1
ATOM 1728 C C . ARG A 1 217 ? -3.244 -0.540 -19.884 1.00 56.12 217 ARG A C 1
ATOM 1730 O O . ARG A 1 217 ? -4.477 -0.331 -19.922 1.00 56.12 217 ARG A O 1
#

Foldseek 3Di:
DQDPWAAKEKEDAFQDPVAFDLFLQSQLLVVQQVLQVQVGDYHYDYDQLVPAPNSDDIWIDTPPDTGDTSPRRSVVCVVSVRGHAFCPPDDPVLVVVLVVLLVLLVLLVLLVVCCDLPVCLCCLQAVPPPQCSHPNNVDDRVVSVVVSVVSSVVSVVCCVVSVVVDDPVVSVVSSVVSVVVSCVQPPVDPESDPDPPHHSSRSSVSSSVSSVVSDPD

pLDDT: mean 83.37, std 11.68, range [36.03, 96.12]

Nearest PDB structures (foldseek):
  3ubk-assembly1_A  TM=6.633E-01  e=5.801E-04  Leptospira interrogans serovar Lai str. 56601
  3ubl-assembly1_A  TM=6.553E-01  e=1.187E-03  Leptospira interrogans serovar Lai str. 56601
  3lq7-assembly2_C-2  TM=5.107E-01  e=1.174E-04  Agrobacterium fabrum str. C58
  7ebt-assembly2_B  TM=6.014E-01  e=2.429E-03  Aedes aegypti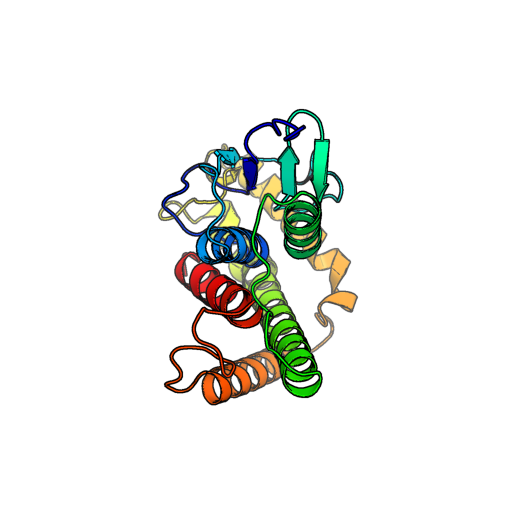
  4gsn-assembly2_D  TM=5.460E-01  e=7.723E-03  Anopheles gambiae

Radius of gyration: 18.27 Å; Cα contacts (8 Å, |Δi|>4): 292; chains: 1; bounding box: 38×40×51 Å